Protein AF-A0A935GMA2-F1 (afdb_monomer)

Secondary structure (DSSP, 8-state):
-PPP--------GGGSHHHHTGGGTBTT-EEEE-TTS-EEEE--B-TT-SB-SSSSSS-B-BSS-HHHHH---HHHHHS-TTTGGGSS--GGGS-HHHHHHHHHTTSS--B-TTSSSS---TTS-PPPTT--HHHHHHHH-SBSS--GGGB-TTSSSB-STT-HHHHHHHSTTTB-SS-B--GGGTB-TT-TT--GGGBSS-SSSSS-HHHHTT----HHHHHHHHHSS---SS--HHHHHS---B--SS---EEEE-GGG-EEE--SB--SS-----TTSTTTTTS-TTTSPP-GGGTGGGGTS-TT--

Nearest PDB structures (foldseek):
  8i9v-assembly1_CC  TM=1.853E-01  e=3.165E+00  Thermochaetoides thermophila DSM 1495

Sequence (310 aa):
MTRPRRSSPTRPKTKSFEIQCASCHYNGYTLTPTVEGGFVAGAANDPNGEADIDGDGVPNELNVGCENCHGAGSAHAAAPRRSKASTIVNPGKLASERSMVICNQCHSRPQGTMKTDQPINKDNKMLTPGISRNEYLVNHTSREDAAQSDFWPDGVHSKSHHQQATDLVRSKKYMNGTQIMNCADCHDPHGKTGVKHQMKLAVRDGKDSLCASCHKVDMKEHTTKTVGEAHTKKIACIDCHMPKTMQTGAGMGHGVDGKGGAKYWMNDITAHLFDVPRITNKGVKGVDPGKAMPIPYTNACGTCHEADKM

Mean predicted aligned error: 6.37 Å

Radius of gyration: 22.33 Å; Cα contacts (8 Å, |Δi|>4): 566; chains: 1; bounding box: 46×55×61 Å

pLDDT: mean 88.7, std 11.26, range [31.81, 98.0]

Structure (mmCIF, N/CA/C/O backbone):
data_AF-A0A935GMA2-F1
#
_entry.id   AF-A0A935GMA2-F1
#
loop_
_atom_site.group_PDB
_atom_site.id
_atom_site.type_symbol
_atom_site.label_atom_id
_atom_site.label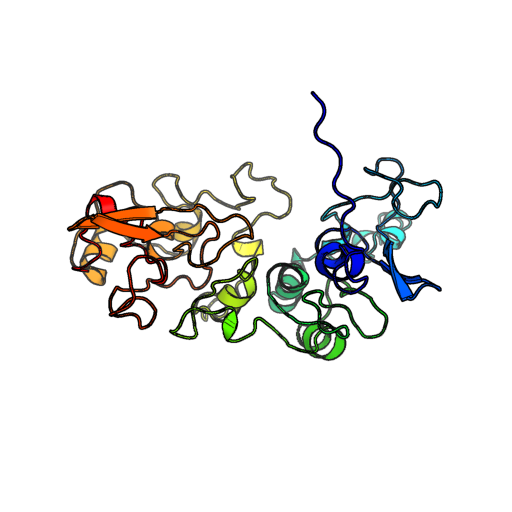_alt_id
_atom_site.label_comp_id
_atom_site.label_asym_id
_atom_site.label_entity_id
_atom_site.label_seq_id
_atom_site.pdbx_PDB_ins_code
_atom_site.Cartn_x
_atom_site.Cartn_y
_atom_site.Cartn_z
_atom_site.occupancy
_atom_site.B_iso_or_equiv
_atom_site.auth_seq_id
_atom_site.auth_comp_id
_atom_site.auth_asym_id
_atom_site.auth_atom_id
_atom_site.pdbx_PDB_model_num
ATOM 1 N N . MET A 1 1 ? -23.887 26.340 -27.911 1.00 35.84 1 MET A N 1
ATOM 2 C CA . MET A 1 1 ? -22.905 27.341 -27.437 1.00 35.84 1 MET A CA 1
ATOM 3 C C . MET A 1 1 ? -21.707 26.614 -26.842 1.00 35.84 1 MET A C 1
ATOM 5 O O . MET A 1 1 ? -21.761 26.153 -25.710 1.00 35.84 1 MET A O 1
ATOM 9 N N . THR A 1 2 ? -20.655 26.426 -27.634 1.00 37.47 2 THR A N 1
ATOM 10 C CA . THR A 1 2 ? -19.380 25.837 -27.206 1.00 37.47 2 THR A CA 1
ATOM 11 C C . THR A 1 2 ? -18.611 26.855 -26.369 1.00 37.47 2 THR A C 1
ATOM 13 O O . THR A 1 2 ? -18.286 27.938 -26.852 1.00 37.47 2 THR A O 1
ATOM 16 N N . ARG A 1 3 ? -18.341 26.535 -25.098 1.00 31.81 3 ARG A N 1
ATOM 17 C CA . ARG A 1 3 ? -17.473 27.360 -24.245 1.00 31.81 3 ARG A CA 1
ATOM 18 C C . ARG A 1 3 ? -16.086 27.486 -24.899 1.00 31.81 3 ARG A C 1
ATOM 20 O O . ARG A 1 3 ? -15.536 26.460 -25.302 1.00 31.81 3 ARG A O 1
ATOM 27 N N . PRO A 1 4 ? -15.493 28.690 -24.975 1.00 38.00 4 PRO A N 1
ATOM 28 C CA . PRO A 1 4 ? -14.143 28.844 -25.494 1.00 38.00 4 PRO A CA 1
ATOM 29 C C . PRO A 1 4 ? -13.159 28.110 -24.578 1.00 38.00 4 PRO A C 1
ATOM 31 O O . PRO A 1 4 ? -13.205 28.269 -23.353 1.00 38.00 4 PRO A O 1
ATOM 34 N N . ARG A 1 5 ? -12.267 27.297 -25.164 1.00 41.81 5 ARG A N 1
ATOM 35 C CA . ARG A 1 5 ? -11.113 26.735 -24.451 1.00 41.81 5 ARG A CA 1
ATOM 36 C C . ARG A 1 5 ? -10.276 27.912 -23.956 1.00 41.81 5 ARG A C 1
ATOM 38 O O . ARG A 1 5 ? -9.649 28.598 -24.756 1.00 41.81 5 ARG A O 1
ATOM 45 N N . ARG A 1 6 ? -10.277 28.167 -22.645 1.00 42.94 6 ARG A N 1
ATOM 46 C CA . ARG A 1 6 ? -9.277 29.050 -22.036 1.00 42.94 6 ARG A CA 1
ATOM 47 C C . ARG A 1 6 ? -7.902 28.465 -22.358 1.00 42.94 6 ARG A C 1
ATOM 49 O O . ARG A 1 6 ? -7.684 27.279 -22.113 1.00 42.94 6 ARG A O 1
ATOM 56 N N . SER A 1 7 ? -7.002 29.281 -22.900 1.00 44.19 7 SER A N 1
ATOM 57 C CA . SER A 1 7 ? -5.583 28.951 -23.009 1.00 44.19 7 SER A CA 1
ATOM 58 C C . SER A 1 7 ? -5.082 28.579 -21.615 1.00 44.19 7 SER A C 1
ATOM 60 O O . SER A 1 7 ? -5.043 29.421 -20.715 1.00 44.19 7 SER A O 1
ATOM 62 N N . SER A 1 8 ? -4.796 27.294 -21.408 1.00 49.09 8 SER A N 1
ATOM 63 C CA . SER A 1 8 ? -4.218 26.818 -20.157 1.00 49.09 8 SER A CA 1
ATOM 64 C C . SER A 1 8 ? -2.838 27.467 -20.015 1.00 49.09 8 SER A C 1
ATOM 66 O O . SER A 1 8 ? -2.077 27.419 -20.984 1.00 49.09 8 SER A O 1
ATOM 68 N N . PRO A 1 9 ? -2.499 28.101 -18.875 1.00 52.88 9 PRO A N 1
ATOM 69 C CA . PRO A 1 9 ? -1.123 28.516 -18.637 1.00 52.88 9 PRO A CA 1
ATOM 70 C C . PRO A 1 9 ? -0.225 27.290 -18.813 1.00 52.88 9 PRO A C 1
ATOM 72 O O . PRO A 1 9 ? -0.584 26.201 -18.357 1.00 52.88 9 PRO A O 1
ATOM 75 N N . THR A 1 10 ? 0.903 27.447 -19.509 1.00 61.78 10 THR A N 1
ATOM 76 C CA . THR A 1 10 ? 1.874 26.367 -19.724 1.00 61.78 10 THR A CA 1
ATOM 77 C C . THR A 1 10 ? 2.201 25.738 -18.374 1.00 61.78 10 THR A C 1
ATOM 79 O O . THR A 1 10 ? 2.820 26.379 -17.521 1.00 61.78 10 THR A O 1
ATOM 82 N N . ARG A 1 11 ? 1.710 24.515 -18.138 1.00 65.69 11 ARG A N 1
ATOM 83 C CA . ARG A 1 11 ? 1.938 23.814 -16.873 1.00 65.69 11 ARG A CA 1
ATOM 84 C C . ARG A 1 11 ? 3.447 23.644 -16.687 1.00 65.69 11 ARG A C 1
ATOM 86 O O . ARG A 1 11 ? 4.123 23.324 -17.666 1.00 65.69 11 ARG A O 1
ATOM 93 N N . PRO A 1 12 ? 3.988 23.850 -15.471 1.00 77.62 12 PRO A N 1
ATOM 94 C CA . PRO A 1 12 ? 5.403 23.613 -15.229 1.00 77.62 12 PRO A CA 1
ATOM 95 C C . PRO A 1 12 ? 5.770 22.204 -15.694 1.00 77.62 12 PRO A C 1
ATOM 97 O O . PRO A 1 12 ? 5.101 21.246 -15.304 1.00 77.62 12 PRO A O 1
ATOM 100 N N . LYS A 1 13 ? 6.836 22.064 -16.494 1.00 79.69 13 LYS A N 1
ATOM 101 C CA . LYS A 1 13 ? 7.330 20.747 -16.942 1.00 79.69 13 LYS A CA 1
ATOM 102 C C . LYS A 1 13 ? 7.668 19.836 -15.752 1.00 79.69 13 LYS A C 1
ATOM 104 O O . LYS A 1 13 ? 7.570 18.624 -15.845 1.00 79.69 13 LYS A O 1
ATOM 109 N N . THR A 1 14 ? 7.944 20.429 -14.589 1.00 79.38 14 THR A N 1
ATOM 110 C CA . THR A 1 14 ? 8.160 19.737 -13.311 1.00 79.38 14 THR A CA 1
ATOM 111 C C . THR A 1 14 ? 6.887 19.190 -12.646 1.00 79.38 14 THR A C 1
ATOM 113 O O . THR A 1 14 ? 6.964 18.543 -11.605 1.00 79.38 14 THR A O 1
ATOM 116 N N . LYS A 1 15 ? 5.701 19.455 -13.199 1.00 85.88 15 LYS A N 1
ATOM 117 C CA . LYS A 1 15 ? 4.396 18.978 -12.706 1.00 85.88 15 LYS A CA 1
ATOM 118 C C . LYS A 1 15 ? 3.675 18.117 -13.746 1.00 85.88 15 LYS A C 1
ATOM 120 O O . LYS A 1 15 ? 2.450 18.019 -13.724 1.00 85.88 15 LYS A O 1
ATOM 125 N N . SER A 1 16 ? 4.433 17.547 -14.675 1.00 90.44 16 SER A N 1
ATOM 126 C CA . SER A 1 16 ? 3.909 16.711 -15.743 1.00 90.44 16 SER A CA 1
ATOM 127 C C . SER A 1 16 ? 3.556 15.305 -15.232 1.00 90.44 16 SER A C 1
ATOM 129 O O . SER A 1 16 ? 4.008 14.890 -14.161 1.00 90.44 16 SER A O 1
ATOM 131 N N . PHE A 1 17 ? 2.711 14.584 -15.971 1.00 90.81 17 PHE A N 1
ATOM 132 C CA . PHE A 1 17 ? 2.270 13.239 -15.585 1.00 90.81 17 PHE A CA 1
ATOM 133 C C . PHE A 1 17 ? 3.451 12.259 -15.537 1.00 90.81 17 PHE A C 1
ATOM 135 O O . PHE A 1 17 ? 3.545 11.428 -14.636 1.00 90.81 17 PHE A O 1
ATOM 142 N N . GLU A 1 18 ? 4.391 12.431 -16.458 1.00 91.06 18 GLU A N 1
ATOM 143 C CA . GLU A 1 18 ? 5.585 11.620 -16.666 1.00 91.06 18 GLU A CA 1
ATOM 144 C C . GLU A 1 18 ? 6.419 11.528 -15.384 1.00 91.06 18 GLU A C 1
ATOM 146 O O . GLU A 1 18 ? 6.758 10.430 -14.958 1.00 91.06 18 GLU A O 1
ATOM 151 N N . ILE A 1 19 ? 6.657 12.651 -14.695 1.00 89.75 19 ILE A N 1
ATOM 152 C CA . ILE A 1 19 ? 7.523 12.682 -13.500 1.00 89.75 19 ILE A CA 1
ATOM 153 C C . ILE A 1 19 ? 6.789 12.721 -12.155 1.00 89.75 19 ILE A C 1
ATOM 155 O O . ILE A 1 19 ? 7.427 12.702 -11.099 1.00 89.75 19 ILE A O 1
ATOM 159 N N . GLN A 1 20 ? 5.458 12.833 -12.171 1.00 90.50 20 GLN A N 1
ATOM 160 C CA . GLN A 1 20 ? 4.640 12.856 -10.952 1.00 90.50 20 GLN A CA 1
ATOM 161 C C . GLN A 1 20 ? 3.803 11.589 -10.764 1.00 90.50 20 GLN A C 1
ATOM 163 O O . GLN A 1 20 ? 3.434 11.276 -9.636 1.00 90.50 20 GLN A O 1
ATOM 168 N N . CYS A 1 21 ? 3.477 10.869 -11.842 1.00 91.69 21 CYS A N 1
ATOM 169 C CA . CYS A 1 21 ? 2.460 9.817 -11.809 1.00 91.69 21 CYS A CA 1
ATOM 170 C C . CYS A 1 21 ? 2.878 8.547 -12.558 1.00 91.69 21 CYS A C 1
ATOM 172 O O . CYS A 1 21 ? 2.691 7.456 -12.030 1.00 91.69 21 CYS A O 1
ATOM 174 N N . ALA A 1 22 ? 3.464 8.671 -13.752 1.00 93.12 22 ALA A N 1
ATOM 175 C CA . ALA A 1 22 ? 3.658 7.543 -14.665 1.00 93.12 22 ALA A CA 1
ATOM 176 C C . ALA A 1 22 ? 4.425 6.358 -14.052 1.00 93.12 22 ALA A C 1
ATOM 178 O O . ALA A 1 22 ? 4.074 5.217 -14.325 1.00 93.12 22 ALA A O 1
ATOM 179 N N . SER A 1 23 ? 5.384 6.589 -13.149 1.00 93.19 23 SER A N 1
ATOM 180 C CA . SER A 1 23 ? 6.156 5.507 -12.518 1.00 93.19 23 SER A CA 1
ATOM 181 C C . SER A 1 23 ? 5.311 4.471 -11.768 1.00 93.19 23 SER A C 1
ATOM 183 O O . SER A 1 23 ? 5.689 3.307 -11.694 1.00 93.19 23 SER A O 1
ATOM 185 N N . CYS A 1 24 ? 4.171 4.887 -11.214 1.00 93.50 24 CYS A N 1
ATOM 186 C CA . CYS A 1 24 ? 3.245 4.006 -10.499 1.00 93.50 24 CYS A CA 1
ATOM 187 C C . CYS A 1 24 ? 2.079 3.538 -11.381 1.00 93.50 24 CYS A C 1
ATOM 189 O O . CYS A 1 24 ? 1.233 2.773 -10.921 1.00 93.50 24 CYS A O 1
ATOM 191 N N . HIS A 1 25 ? 2.007 4.036 -12.617 1.00 93.44 25 HIS A N 1
ATOM 192 C CA . HIS A 1 25 ? 0.862 3.899 -13.509 1.00 93.44 25 HIS A CA 1
ATOM 193 C C . HIS A 1 25 ? 1.207 3.307 -14.878 1.00 93.44 25 HIS A C 1
ATOM 195 O O . HIS A 1 25 ? 0.276 3.054 -15.625 1.00 93.44 25 HIS A O 1
ATOM 201 N N . TYR A 1 26 ? 2.476 3.083 -15.224 1.00 93.12 26 TYR A N 1
ATOM 202 C CA . TYR A 1 26 ? 2.902 2.445 -16.474 1.00 93.12 26 TYR A CA 1
ATOM 203 C C . TYR A 1 26 ? 3.635 1.131 -16.194 1.00 93.12 26 TYR A C 1
ATOM 205 O O . TYR A 1 26 ? 4.466 1.050 -15.278 1.00 93.12 26 TYR A O 1
ATOM 213 N N . ASN A 1 27 ? 3.352 0.105 -16.999 1.00 92.44 27 ASN A N 1
ATOM 214 C CA . ASN A 1 27 ? 4.112 -1.134 -16.972 1.00 92.44 27 ASN A CA 1
ATOM 215 C C . ASN A 1 27 ? 5.491 -0.900 -17.597 1.00 92.44 27 ASN A C 1
ATOM 217 O O . ASN A 1 27 ? 5.618 -0.157 -18.564 1.00 92.44 27 ASN A O 1
ATOM 221 N N . GLY A 1 28 ? 6.542 -1.487 -17.021 1.00 88.25 28 GLY A N 1
ATOM 222 C CA . GLY A 1 28 ? 7.905 -1.344 -17.552 1.00 88.25 28 GLY A CA 1
ATOM 223 C C . GLY A 1 28 ? 8.427 0.100 -17.621 1.00 88.25 28 GLY A C 1
ATOM 224 O O . GLY A 1 28 ? 9.248 0.397 -18.484 1.00 88.25 28 GLY A O 1
ATOM 225 N N . TYR A 1 29 ? 7.951 0.985 -16.735 1.00 92.69 29 TYR A N 1
ATOM 226 C CA . TYR A 1 29 ? 8.233 2.423 -16.754 1.00 92.69 29 TYR A CA 1
ATOM 227 C C . TYR A 1 29 ? 9.692 2.784 -17.078 1.00 92.69 29 TYR A C 1
ATOM 229 O O . TYR A 1 29 ? 10.635 2.345 -16.407 1.00 92.69 29 TYR A O 1
ATOM 237 N N . THR A 1 30 ? 9.852 3.682 -18.047 1.00 91.25 30 THR A N 1
ATOM 238 C CA . THR A 1 30 ? 11.107 4.379 -18.345 1.00 91.25 30 THR A CA 1
ATOM 239 C C . THR A 1 30 ? 10.877 5.885 -18.367 1.00 91.25 30 THR A C 1
ATOM 241 O O . THR A 1 30 ? 9.748 6.347 -18.519 1.00 91.25 30 THR A O 1
ATOM 244 N N . LEU A 1 31 ? 11.944 6.666 -18.205 1.00 92.06 31 LEU A N 1
ATOM 245 C CA . LEU A 1 31 ? 11.867 8.121 -18.239 1.00 92.06 31 LEU A CA 1
ATOM 246 C C . LEU A 1 31 ? 13.071 8.708 -18.974 1.00 92.06 31 LEU A C 1
ATOM 248 O O . LEU A 1 31 ? 14.209 8.602 -18.505 1.00 92.06 31 LEU A O 1
ATOM 252 N N . THR A 1 32 ? 12.803 9.384 -20.088 1.00 90.50 32 THR A N 1
ATOM 253 C CA . THR A 1 32 ? 13.823 9.994 -20.947 1.00 90.50 32 THR A CA 1
ATOM 254 C C . THR A 1 32 ? 13.701 11.522 -20.896 1.00 90.50 32 THR A C 1
ATOM 256 O O . THR A 1 32 ? 12.638 12.056 -21.224 1.00 90.50 32 THR A O 1
ATOM 259 N N . PRO A 1 33 ? 14.755 12.262 -20.493 1.00 89.69 33 PRO A N 1
ATOM 260 C CA . PRO A 1 33 ? 14.781 13.723 -20.570 1.00 89.69 33 PRO A CA 1
ATOM 261 C C . PRO A 1 33 ? 14.711 14.223 -22.018 1.00 89.69 33 PRO A C 1
ATOM 263 O O . PRO A 1 33 ? 15.325 13.641 -22.910 1.00 89.69 33 PRO A O 1
ATOM 266 N N . THR A 1 34 ? 14.024 15.340 -22.252 1.00 86.75 34 THR A N 1
ATOM 267 C CA . THR A 1 34 ? 13.948 15.975 -23.576 1.00 86.75 34 THR A CA 1
ATOM 268 C C . THR A 1 34 ? 14.890 17.169 -23.689 1.00 86.75 34 THR A C 1
ATOM 270 O O . THR A 1 34 ? 15.202 17.832 -22.696 1.00 86.75 34 THR A O 1
ATOM 273 N N . VAL A 1 35 ? 15.295 17.506 -24.920 1.00 87.81 35 VAL A N 1
ATOM 274 C CA . VAL A 1 35 ? 16.137 18.686 -25.212 1.00 87.81 35 VAL A CA 1
ATOM 275 C C . VAL A 1 35 ? 15.502 20.005 -24.761 1.00 87.81 35 VAL A C 1
ATOM 277 O O . VAL A 1 35 ? 16.197 20.976 -24.488 1.00 87.81 35 VAL A O 1
ATOM 280 N N . GLU A 1 36 ? 14.177 20.035 -24.627 1.00 84.50 36 GLU A N 1
ATOM 281 C CA . GLU A 1 36 ? 13.426 21.203 -24.174 1.00 84.50 36 GLU A CA 1
ATOM 282 C C . GLU A 1 36 ? 13.282 21.278 -22.640 1.00 84.50 36 GLU A C 1
ATOM 284 O O . GLU A 1 36 ? 12.502 22.092 -22.133 1.00 84.50 36 GLU A O 1
ATOM 289 N N . GLY A 1 37 ? 13.951 20.398 -21.887 1.00 83.62 37 GLY A N 1
ATOM 290 C CA . GLY A 1 37 ? 13.896 20.360 -20.422 1.00 83.62 37 GLY A CA 1
ATOM 291 C C . GLY A 1 37 ? 12.615 19.740 -19.847 1.00 83.62 37 GLY A C 1
ATOM 292 O O . GLY A 1 37 ? 12.196 20.105 -18.749 1.00 83.62 37 GLY A O 1
ATOM 293 N N . GLY A 1 38 ? 11.952 18.861 -20.604 1.00 87.00 38 GLY A N 1
ATOM 294 C CA . GLY A 1 38 ? 10.843 18.023 -20.136 1.00 87.00 38 GLY A CA 1
ATOM 295 C C . GLY A 1 38 ? 11.250 16.555 -20.022 1.00 87.00 38 GLY A C 1
ATOM 296 O O . GLY A 1 38 ? 12.434 16.228 -20.067 1.00 87.00 38 GLY A O 1
ATOM 297 N N . PHE A 1 39 ? 10.259 15.676 -19.906 1.00 89.12 39 PHE A N 1
ATOM 298 C CA . PHE A 1 39 ? 10.467 14.233 -19.889 1.00 89.12 39 PHE A CA 1
ATOM 299 C C . PHE A 1 39 ? 9.395 13.530 -20.714 1.00 89.12 39 PHE A C 1
ATOM 301 O O . PHE A 1 39 ? 8.266 14.012 -20.784 1.00 89.12 39 PHE A O 1
ATOM 308 N N . VAL A 1 40 ? 9.759 12.390 -21.290 1.00 89.62 40 VAL A N 1
ATOM 309 C CA . VAL A 1 40 ? 8.834 11.418 -21.876 1.00 89.62 40 VAL A CA 1
ATOM 310 C C . VAL A 1 40 ? 8.900 10.165 -21.014 1.00 89.62 40 VAL A C 1
ATOM 312 O O . VAL A 1 40 ? 9.992 9.642 -20.776 1.00 89.62 40 VAL A O 1
ATOM 315 N N . ALA A 1 41 ? 7.751 9.728 -20.504 1.00 91.50 41 ALA A N 1
ATOM 316 C CA . ALA A 1 41 ? 7.636 8.440 -19.837 1.00 91.50 41 ALA A CA 1
ATOM 317 C C . ALA A 1 41 ? 7.300 7.370 -20.876 1.00 91.50 41 ALA A C 1
ATOM 319 O O . ALA A 1 41 ? 6.374 7.569 -21.657 1.00 91.50 41 ALA A O 1
ATOM 320 N N . GLY A 1 42 ? 8.031 6.260 -20.862 1.00 90.75 42 GLY A N 1
ATOM 321 C CA . GLY A 1 42 ? 7.740 5.084 -21.678 1.00 90.75 42 GLY A CA 1
ATOM 322 C C . GLY A 1 42 ? 7.085 3.978 -20.857 1.00 90.75 42 GLY A C 1
ATOM 323 O O . GLY A 1 42 ? 7.164 3.972 -19.622 1.00 90.75 42 GLY A O 1
ATOM 324 N N . ALA A 1 43 ? 6.467 3.036 -21.557 1.00 93.44 43 ALA A N 1
ATOM 325 C CA . ALA A 1 43 ? 5.875 1.826 -21.003 1.00 93.44 43 ALA A CA 1
ATOM 326 C C . ALA A 1 43 ? 6.287 0.612 -21.853 1.00 93.44 43 ALA A C 1
ATOM 328 O O . ALA A 1 43 ? 6.797 0.770 -22.959 1.00 93.44 43 ALA A O 1
ATOM 329 N N . ALA A 1 44 ? 6.113 -0.600 -21.333 1.00 92.38 44 ALA A N 1
ATOM 330 C CA . ALA A 1 44 ? 6.465 -1.818 -22.055 1.00 92.38 44 ALA A CA 1
ATOM 331 C C . ALA A 1 44 ? 5.658 -1.947 -23.358 1.00 92.38 44 ALA A C 1
ATOM 333 O O . ALA A 1 44 ? 4.441 -1.774 -23.352 1.00 92.38 44 ALA A O 1
ATOM 334 N N . ASN A 1 45 ? 6.327 -2.275 -24.465 1.00 91.81 45 ASN A N 1
ATOM 335 C CA . ASN A 1 45 ? 5.669 -2.474 -25.758 1.00 91.81 45 ASN A CA 1
ATOM 336 C C . ASN A 1 45 ? 4.799 -3.740 -25.730 1.00 91.81 45 ASN A C 1
ATOM 338 O O . ASN A 1 45 ? 5.279 -4.826 -25.397 1.00 91.81 45 ASN A O 1
ATOM 342 N N . ASP A 1 46 ? 3.547 -3.605 -26.158 1.00 90.19 46 ASP A N 1
ATOM 343 C CA . ASP A 1 46 ? 2.589 -4.690 -26.349 1.00 90.19 46 ASP A CA 1
ATOM 344 C C . ASP A 1 46 ? 1.795 -4.430 -27.641 1.00 90.19 46 ASP A C 1
ATOM 346 O O . ASP A 1 46 ? 1.085 -3.431 -27.733 1.00 90.19 46 ASP A O 1
ATOM 350 N N . PRO A 1 47 ? 1.835 -5.328 -28.643 1.00 89.94 47 PRO A N 1
ATOM 351 C CA . PRO A 1 47 ? 1.003 -5.210 -29.842 1.00 89.94 47 PRO A CA 1
ATOM 352 C C . PRO A 1 47 ? -0.506 -5.069 -29.574 1.00 89.94 47 PRO A C 1
ATOM 354 O O . PRO A 1 47 ? -1.233 -4.620 -30.458 1.00 89.94 47 PRO A O 1
ATOM 357 N N . ASN A 1 48 ? -0.981 -5.470 -28.390 1.00 90.38 48 ASN A N 1
ATOM 358 C CA . ASN A 1 48 ? -2.366 -5.317 -27.940 1.00 90.38 48 ASN A CA 1
ATOM 359 C C . ASN A 1 48 ? -2.541 -4.203 -26.888 1.00 90.38 48 ASN A C 1
ATOM 361 O O . ASN A 1 48 ? -3.602 -4.126 -26.268 1.00 90.38 48 ASN A O 1
ATOM 365 N N . GLY A 1 49 ? -1.512 -3.379 -26.678 1.00 89.94 49 GLY A N 1
ATOM 366 C CA . GLY A 1 49 ? -1.491 -2.288 -25.710 1.00 89.94 49 GLY A CA 1
ATOM 367 C C . GLY A 1 49 ? -2.471 -1.161 -26.038 1.00 89.94 49 GLY A C 1
ATOM 368 O O . GLY A 1 49 ? -3.005 -1.056 -27.145 1.00 89.94 49 GLY A O 1
ATOM 369 N N . GLU A 1 50 ? -2.726 -0.299 -25.056 1.00 92.62 50 GLU A N 1
ATOM 370 C CA . GLU A 1 50 ? -3.780 0.714 -25.128 1.00 92.62 50 GLU A CA 1
ATOM 371 C C . GLU A 1 50 ? -3.438 1.898 -26.038 1.00 92.62 50 GLU A C 1
ATOM 373 O O . GLU A 1 50 ? -4.338 2.474 -26.656 1.00 92.62 50 GLU A O 1
ATOM 378 N N . ALA A 1 51 ? -2.167 2.305 -26.086 1.00 91.56 51 ALA A N 1
ATOM 379 C CA . ALA A 1 51 ? -1.718 3.436 -26.894 1.00 91.56 51 ALA A CA 1
ATOM 380 C C . ALA A 1 51 ? -0.211 3.386 -27.159 1.00 91.56 51 ALA A C 1
ATOM 382 O O . ALA A 1 51 ? 0.543 2.953 -26.298 1.00 91.56 51 ALA A O 1
ATOM 383 N N . ASP A 1 52 ? 0.206 3.892 -28.319 1.00 88.88 52 ASP A N 1
ATOM 384 C CA . ASP A 1 52 ? 1.603 4.221 -28.636 1.00 88.88 52 ASP A CA 1
ATOM 385 C C . ASP A 1 52 ? 1.919 5.603 -28.035 1.00 88.88 52 ASP A C 1
ATOM 387 O O . ASP A 1 52 ? 1.520 6.641 -28.578 1.00 88.88 52 ASP A O 1
ATOM 391 N N . ILE A 1 53 ? 2.508 5.612 -26.836 1.00 87.12 53 ILE A N 1
ATOM 392 C CA . ILE A 1 53 ? 2.738 6.837 -26.051 1.00 87.12 53 ILE A CA 1
ATOM 393 C C . ILE A 1 53 ? 4.103 7.482 -26.309 1.00 87.12 53 ILE A C 1
ATOM 395 O O . ILE A 1 53 ? 4.290 8.647 -25.946 1.00 87.12 53 ILE A O 1
ATOM 399 N N . ASP A 1 54 ? 5.042 6.759 -26.918 1.00 81.38 54 ASP A N 1
ATOM 400 C CA . ASP A 1 54 ? 6.392 7.240 -27.230 1.00 81.38 54 ASP A CA 1
ATOM 401 C C . ASP A 1 54 ? 6.648 7.435 -28.736 1.00 81.38 54 ASP A C 1
ATOM 403 O O . ASP A 1 54 ? 7.633 8.080 -29.107 1.00 81.38 54 ASP A O 1
ATOM 407 N N . GLY A 1 55 ? 5.713 7.015 -29.590 1.00 83.44 55 GLY A N 1
ATOM 408 C CA . GLY A 1 55 ? 5.701 7.265 -31.027 1.00 83.44 55 GLY A CA 1
ATOM 409 C C . GLY A 1 55 ? 6.601 6.324 -31.823 1.00 83.44 55 GLY A C 1
ATOM 410 O O . GLY A 1 55 ? 7.008 6.685 -32.932 1.00 83.44 55 GLY A O 1
ATOM 411 N N . ASP A 1 56 ? 6.955 5.161 -31.269 1.00 84.56 56 ASP A N 1
ATOM 412 C CA . ASP A 1 56 ? 7.824 4.180 -31.927 1.00 84.56 56 ASP A CA 1
ATOM 413 C C . ASP A 1 56 ? 7.080 3.273 -32.932 1.00 84.56 56 ASP A C 1
ATOM 415 O O . ASP A 1 56 ? 7.710 2.527 -33.691 1.00 84.56 56 ASP A O 1
ATOM 419 N N . GLY A 1 57 ? 5.748 3.389 -33.001 1.00 90.75 57 GLY A N 1
ATOM 420 C CA . GLY A 1 57 ? 4.878 2.612 -33.878 1.00 90.75 57 GLY A CA 1
ATOM 421 C C . GLY A 1 57 ? 4.366 1.306 -33.265 1.00 90.75 57 GLY A C 1
ATOM 422 O O . GLY A 1 57 ? 3.660 0.561 -33.952 1.00 90.75 57 GLY A O 1
ATOM 423 N N . VAL A 1 58 ? 4.690 1.013 -32.003 1.00 91.69 58 VAL A N 1
ATOM 424 C CA . VAL A 1 58 ? 4.200 -0.141 -31.249 1.00 91.69 58 VAL A CA 1
ATOM 425 C C . VAL A 1 58 ? 3.394 0.355 -30.044 1.00 91.69 58 VAL A C 1
ATOM 427 O O . VAL A 1 58 ? 3.916 1.099 -29.223 1.00 91.69 58 VAL A O 1
ATOM 430 N N . PRO A 1 59 ? 2.123 -0.056 -29.884 1.00 94.0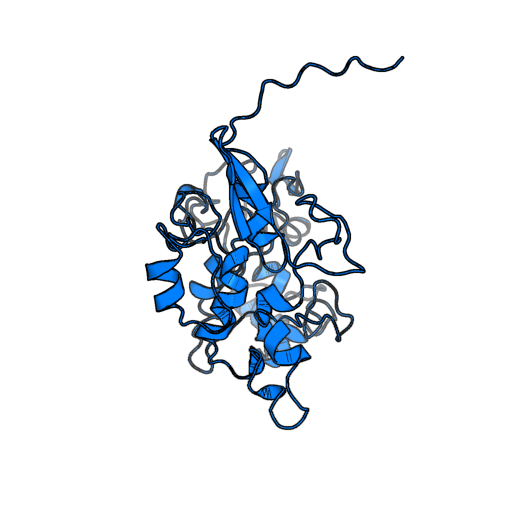0 59 PRO A N 1
ATOM 431 C CA . PRO A 1 59 ? 1.373 0.285 -28.681 1.00 94.00 59 PRO A CA 1
ATOM 432 C C . PRO A 1 59 ? 2.070 -0.217 -27.408 1.00 94.00 59 PRO A C 1
ATOM 434 O O . PRO A 1 59 ? 2.811 -1.202 -27.429 1.00 94.00 59 PRO A O 1
ATOM 437 N N . ASN A 1 60 ? 1.817 0.444 -26.284 1.00 92.81 60 ASN A N 1
ATOM 438 C CA . ASN A 1 60 ? 2.378 0.088 -24.988 1.00 92.81 60 ASN A CA 1
ATOM 439 C C . ASN A 1 60 ? 1.281 -0.416 -24.034 1.00 92.81 60 ASN A C 1
ATOM 441 O O . ASN A 1 60 ? 0.146 0.066 -24.073 1.00 92.81 60 ASN A O 1
ATOM 445 N N . GLU A 1 61 ? 1.631 -1.358 -23.153 1.00 91.56 61 GLU A N 1
ATOM 446 C CA . GLU A 1 61 ? 0.793 -1.791 -22.028 1.00 91.56 61 GLU A CA 1
ATOM 447 C C . GLU A 1 61 ? 0.820 -0.702 -20.945 1.00 91.56 61 GLU A C 1
ATOM 449 O O . GLU A 1 61 ? 1.793 -0.529 -20.199 1.00 91.56 61 GLU A O 1
ATOM 454 N N . LEU A 1 62 ? -0.258 0.071 -20.873 1.00 89.31 62 LEU A N 1
ATOM 455 C CA . LEU A 1 62 ? -0.448 1.100 -19.861 1.00 89.31 62 LEU A CA 1
ATOM 456 C C . LEU A 1 62 ? -1.076 0.483 -18.604 1.00 89.31 62 LEU A C 1
ATOM 458 O O . LEU A 1 62 ? -1.725 -0.556 -18.649 1.00 89.31 62 LEU A O 1
ATOM 462 N N . ASN A 1 63 ? -0.979 1.177 -17.468 1.00 91.00 63 ASN A N 1
ATOM 463 C CA . ASN A 1 63 ? -1.401 0.690 -16.146 1.00 91.00 63 ASN A CA 1
ATOM 464 C C . ASN A 1 63 ? -0.438 -0.333 -15.532 1.00 91.00 63 ASN A C 1
ATOM 466 O O . ASN A 1 63 ? 0.683 -0.536 -15.990 1.00 91.00 63 ASN A O 1
ATOM 470 N N . VAL A 1 64 ? -0.848 -0.889 -14.393 1.00 92.75 64 VAL A N 1
ATOM 471 C CA . VAL A 1 64 ? -0.069 -1.877 -13.650 1.00 92.75 64 VAL A CA 1
ATOM 472 C C . VAL A 1 64 ? -0.262 -3.239 -14.313 1.00 92.75 64 VAL A C 1
ATOM 474 O O . VAL A 1 64 ? -1.315 -3.858 -14.156 1.00 92.75 64 VAL A O 1
ATOM 477 N N . GLY A 1 65 ? 0.757 -3.676 -15.045 1.00 92.56 65 GLY A N 1
ATOM 478 C CA . GLY A 1 65 ? 0.820 -4.950 -15.749 1.00 92.56 65 GLY A CA 1
ATOM 479 C C . GLY A 1 65 ? 1.614 -6.015 -14.994 1.00 92.56 65 GLY A C 1
ATOM 480 O O . GLY A 1 65 ? 1.983 -5.875 -13.820 1.00 92.56 65 GLY A O 1
ATOM 481 N N . CYS A 1 66 ? 1.897 -7.117 -15.689 1.00 93.88 66 CYS A N 1
ATOM 482 C CA . CYS A 1 66 ? 2.603 -8.264 -15.114 1.00 93.88 66 CYS A CA 1
ATOM 483 C C . CYS A 1 66 ? 4.001 -7.876 -14.603 1.00 93.88 66 CYS A C 1
ATOM 485 O O . CYS A 1 66 ? 4.428 -8.300 -13.523 1.00 93.88 66 CYS A O 1
ATOM 487 N N . GLU A 1 67 ? 4.725 -7.065 -15.373 1.00 94.88 67 GLU A N 1
ATOM 488 C CA . GLU A 1 67 ? 6.147 -6.807 -15.147 1.00 94.88 67 GLU A CA 1
ATOM 489 C C . GLU A 1 67 ? 6.399 -5.822 -13.997 1.00 94.88 67 GLU A C 1
ATOM 491 O O . GLU A 1 67 ? 7.466 -5.878 -13.384 1.00 94.88 67 GLU A O 1
ATOM 496 N N . ASN A 1 68 ? 5.406 -5.019 -13.591 1.00 94.81 68 ASN A N 1
ATOM 497 C CA . ASN A 1 68 ? 5.496 -4.197 -12.376 1.00 94.81 68 ASN A CA 1
ATOM 498 C C . ASN A 1 68 ? 5.743 -5.038 -11.111 1.00 94.81 68 ASN A C 1
ATOM 500 O O . ASN A 1 68 ? 6.385 -4.568 -10.170 1.00 94.81 68 ASN A O 1
ATOM 504 N N . CYS A 1 69 ? 5.238 -6.277 -11.090 1.00 95.56 69 CYS A N 1
ATOM 505 C CA . CYS A 1 69 ? 5.346 -7.196 -9.953 1.00 95.56 69 CYS A CA 1
ATOM 506 C C . CYS A 1 69 ? 6.316 -8.356 -10.202 1.00 95.56 69 CYS A C 1
ATOM 508 O O . CYS A 1 69 ? 6.911 -8.883 -9.261 1.00 95.56 69 CYS A O 1
ATOM 510 N N . HIS A 1 70 ? 6.470 -8.768 -11.460 1.00 96.50 70 HIS A N 1
ATOM 511 C CA . HIS A 1 70 ? 7.259 -9.938 -11.847 1.00 96.50 70 HIS A CA 1
ATOM 512 C C . HIS A 1 70 ? 8.609 -9.593 -12.497 1.00 96.50 70 HIS A C 1
ATOM 514 O O . HIS A 1 70 ? 9.457 -10.478 -12.644 1.00 96.50 70 HIS A O 1
ATOM 520 N N . GLY A 1 71 ? 8.842 -8.319 -12.818 1.00 94.50 71 GLY A N 1
ATOM 521 C CA . GLY A 1 71 ? 9.992 -7.850 -13.586 1.00 94.50 71 GLY A CA 1
ATOM 522 C C . GLY A 1 71 ? 9.827 -8.101 -15.085 1.00 94.50 71 GLY A C 1
ATOM 523 O O . GLY A 1 71 ? 8.866 -8.740 -15.510 1.00 94.50 71 GLY A O 1
ATOM 524 N N . ALA A 1 72 ? 10.776 -7.598 -15.878 1.00 94.00 72 ALA A N 1
ATOM 525 C CA . ALA A 1 72 ? 10.750 -7.725 -17.334 1.00 94.00 72 ALA A CA 1
ATOM 526 C C . ALA A 1 72 ? 10.655 -9.198 -17.784 1.00 94.00 72 ALA A C 1
ATOM 528 O O . ALA A 1 72 ? 11.457 -10.049 -17.389 1.00 94.00 72 ALA A O 1
ATOM 529 N N . GLY A 1 73 ? 9.681 -9.489 -18.639 1.00 93.38 73 GLY A N 1
ATOM 530 C CA . GLY A 1 73 ? 9.292 -10.820 -19.082 1.00 93.38 73 GLY A CA 1
ATOM 531 C C . GLY A 1 73 ? 10.047 -11.334 -20.303 1.00 93.38 73 GLY A C 1
ATOM 532 O O . GLY A 1 73 ? 9.902 -12.505 -20.646 1.00 93.38 73 GLY A O 1
ATOM 533 N N . SER A 1 74 ? 10.882 -10.520 -20.954 1.00 93.25 74 SER A N 1
ATOM 534 C CA . SER A 1 74 ? 11.559 -10.880 -22.212 1.00 93.25 74 SER A CA 1
ATOM 535 C C . SER A 1 74 ? 12.401 -12.162 -22.105 1.00 93.25 74 SER A C 1
ATOM 537 O O . SER A 1 74 ? 12.265 -13.074 -22.925 1.00 93.25 74 SER A O 1
ATOM 539 N N . ALA A 1 75 ? 13.199 -12.301 -21.040 1.00 95.19 75 ALA A N 1
ATOM 540 C CA . ALA A 1 75 ? 13.971 -13.517 -20.776 1.00 95.19 75 ALA A CA 1
ATOM 541 C C . ALA A 1 75 ? 13.065 -14.732 -20.507 1.00 95.19 75 ALA A C 1
ATOM 543 O O . ALA A 1 75 ? 13.359 -15.846 -20.938 1.00 95.19 75 ALA A O 1
ATOM 544 N N . HIS A 1 76 ? 11.937 -14.524 -19.825 1.00 96.50 76 HIS A N 1
ATOM 545 C CA . HIS A 1 76 ? 10.944 -15.561 -19.556 1.00 96.50 76 HIS A CA 1
ATOM 546 C C . HIS A 1 76 ? 10.194 -16.019 -20.805 1.00 96.50 76 HIS A C 1
ATOM 548 O O . HIS A 1 76 ? 9.960 -17.218 -20.973 1.00 96.50 76 HIS A O 1
ATOM 554 N N . ALA A 1 77 ? 9.844 -15.098 -21.698 1.00 93.88 77 ALA A N 1
ATOM 555 C CA . ALA A 1 77 ? 9.200 -15.414 -22.962 1.00 93.88 77 ALA A CA 1
ATOM 556 C C . ALA A 1 77 ? 10.106 -16.304 -23.827 1.00 93.88 77 ALA A C 1
ATOM 558 O O . ALA A 1 77 ? 9.657 -17.359 -24.285 1.00 93.88 77 ALA A O 1
ATOM 559 N N . ALA A 1 78 ? 11.388 -15.933 -23.949 1.00 96.31 78 ALA A N 1
ATOM 560 C CA . ALA A 1 78 ? 12.385 -16.629 -24.763 1.00 96.31 78 ALA A CA 1
ATOM 561 C C . ALA A 1 78 ? 12.905 -17.947 -24.153 1.00 96.31 78 ALA A C 1
ATOM 563 O O . ALA A 1 78 ? 13.415 -18.809 -24.871 1.00 96.31 78 ALA A O 1
ATOM 564 N N . ALA A 1 79 ? 12.804 -18.127 -22.833 1.00 96.88 79 ALA A N 1
ATOM 565 C CA . ALA A 1 79 ? 13.363 -19.294 -22.160 1.00 96.88 79 ALA A CA 1
ATOM 566 C C . ALA A 1 79 ? 12.624 -20.607 -22.505 1.00 96.88 79 ALA A C 1
ATOM 568 O O . ALA A 1 79 ? 11.386 -20.650 -22.523 1.00 96.88 79 ALA A O 1
ATOM 569 N N . PRO A 1 80 ? 13.349 -21.734 -22.670 1.00 96.75 80 PRO A N 1
ATOM 570 C CA . PRO A 1 80 ? 12.724 -23.044 -22.801 1.00 96.75 80 PRO A CA 1
ATOM 571 C C . PRO A 1 80 ? 11.989 -23.423 -21.509 1.00 96.75 80 PRO A C 1
ATOM 573 O O . PRO A 1 80 ? 12.380 -23.036 -20.406 1.00 96.75 80 PRO A O 1
ATOM 576 N N . ARG A 1 81 ? 10.945 -24.257 -21.625 1.00 95.00 81 ARG A N 1
ATOM 577 C CA . ARG A 1 81 ? 10.054 -24.629 -20.505 1.00 95.00 81 ARG A CA 1
ATOM 578 C C . ARG A 1 81 ? 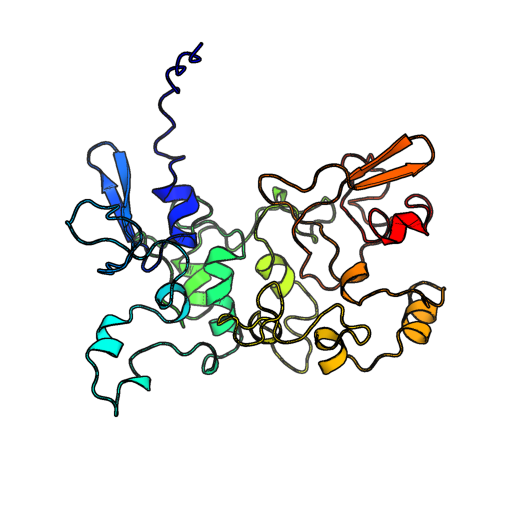10.801 -25.055 -19.233 1.00 95.00 81 ARG A C 1
ATOM 580 O O . ARG A 1 81 ? 10.375 -24.694 -18.142 1.00 95.00 81 ARG A O 1
ATOM 587 N N . ARG A 1 82 ? 11.921 -25.778 -19.368 1.00 95.31 82 ARG A N 1
ATOM 588 C CA . ARG A 1 82 ? 12.732 -26.274 -18.239 1.00 95.31 82 ARG A CA 1
ATOM 589 C C . ARG A 1 82 ? 13.375 -25.178 -17.380 1.00 95.31 82 ARG A C 1
ATOM 591 O O . ARG A 1 82 ? 13.595 -25.410 -16.201 1.00 95.31 82 ARG A O 1
ATOM 598 N N . SER A 1 83 ? 13.681 -24.012 -17.952 1.00 94.50 83 SER A N 1
ATOM 599 C CA . SER A 1 83 ? 14.337 -22.892 -17.254 1.00 94.50 83 SER A CA 1
ATOM 600 C C . SER A 1 83 ? 13.435 -21.667 -17.109 1.00 94.50 83 SER A C 1
ATOM 602 O O . SER A 1 83 ? 13.786 -20.718 -16.422 1.00 94.50 83 SER A O 1
ATOM 604 N N . LYS A 1 84 ? 12.243 -21.682 -17.710 1.00 94.38 84 LYS A N 1
ATOM 605 C CA . LYS A 1 84 ? 11.302 -20.555 -17.722 1.00 94.38 84 LYS A CA 1
ATOM 606 C C . LYS A 1 84 ? 10.910 -20.052 -16.319 1.00 94.38 84 LYS A C 1
ATOM 608 O O . LYS A 1 84 ? 10.673 -18.864 -16.122 1.00 94.38 84 LYS A O 1
ATOM 613 N N . ALA A 1 85 ? 10.869 -20.934 -15.320 1.00 92.06 85 ALA A N 1
ATOM 614 C CA . ALA A 1 85 ? 10.539 -20.552 -13.944 1.00 92.06 85 ALA A CA 1
ATOM 615 C C . ALA A 1 85 ? 11.663 -19.790 -13.215 1.00 92.06 85 ALA A C 1
ATOM 617 O O . ALA A 1 85 ? 11.376 -19.118 -12.230 1.00 92.06 85 ALA A O 1
ATOM 618 N N . SER A 1 86 ? 12.921 -19.902 -13.657 1.00 93.50 86 SER A N 1
ATOM 619 C CA . SER A 1 86 ? 14.067 -19.221 -13.032 1.00 93.50 86 SER A CA 1
ATOM 620 C C . SER A 1 86 ? 14.399 -17.875 -13.678 1.00 93.50 86 SER A C 1
ATOM 622 O O . SER A 1 86 ? 15.325 -17.206 -13.238 1.00 93.50 86 SER A O 1
ATOM 624 N N . THR A 1 87 ? 13.677 -17.484 -14.728 1.00 95.94 87 THR A N 1
ATOM 625 C CA . THR A 1 87 ? 13.921 -16.252 -15.496 1.00 95.94 87 THR A CA 1
ATOM 626 C C . THR A 1 87 ? 12.907 -15.150 -15.200 1.00 95.94 87 THR A C 1
ATOM 628 O O . THR A 1 87 ? 12.871 -14.160 -15.919 1.00 95.94 87 THR A O 1
ATOM 631 N N . ILE A 1 88 ? 12.045 -15.334 -14.197 1.00 96.56 88 ILE A N 1
ATOM 632 C CA . ILE A 1 88 ? 11.042 -14.350 -13.785 1.00 96.56 88 ILE A CA 1
ATOM 633 C C . ILE A 1 88 ? 10.878 -14.376 -12.270 1.00 96.56 88 ILE A C 1
ATOM 635 O O . ILE A 1 88 ? 11.012 -15.429 -11.637 1.00 96.56 88 ILE A O 1
ATOM 639 N N . VAL A 1 89 ? 10.572 -13.225 -11.678 1.00 97.00 89 VAL A N 1
ATOM 640 C CA . VAL A 1 89 ? 10.323 -13.140 -10.241 1.00 97.00 89 VAL A CA 1
ATOM 641 C C . VAL A 1 89 ? 8.998 -13.817 -9.924 1.00 97.00 89 VAL A C 1
ATOM 643 O O . VAL A 1 89 ? 7.992 -13.626 -10.603 1.00 97.00 89 VAL A O 1
ATOM 646 N N . ASN A 1 90 ? 8.980 -14.603 -8.853 1.00 96.06 90 ASN A N 1
ATOM 647 C CA . ASN A 1 90 ? 7.749 -15.093 -8.254 1.00 96.06 90 ASN A CA 1
ATOM 648 C C . ASN A 1 90 ? 7.634 -14.501 -6.843 1.00 96.06 90 ASN A C 1
ATOM 650 O O . ASN A 1 90 ? 8.343 -14.982 -5.955 1.00 96.06 90 ASN A O 1
ATOM 654 N N . PRO A 1 91 ? 6.755 -13.503 -6.617 1.00 95.88 91 PRO A N 1
ATOM 655 C CA . PRO A 1 91 ? 6.576 -12.886 -5.303 1.00 95.88 91 PRO A CA 1
ATOM 656 C C . PRO A 1 91 ? 6.269 -13.893 -4.187 1.00 95.88 91 PRO A C 1
ATOM 658 O O . PRO A 1 91 ? 6.783 -13.757 -3.084 1.00 95.88 91 PRO A O 1
ATOM 661 N N . GLY A 1 92 ? 5.540 -14.974 -4.489 1.00 94.12 92 GLY A N 1
ATOM 662 C CA . GLY A 1 92 ? 5.230 -16.040 -3.529 1.00 94.12 92 GLY A CA 1
ATOM 663 C C . GLY A 1 92 ? 6.423 -16.918 -3.125 1.00 94.12 92 GLY A C 1
ATOM 664 O O . GLY A 1 92 ? 6.281 -17.766 -2.250 1.00 94.12 92 GLY A O 1
ATOM 665 N N . LYS A 1 93 ? 7.589 -16.745 -3.760 1.00 94.56 93 LYS A N 1
ATOM 666 C CA . LYS A 1 93 ? 8.859 -17.386 -3.378 1.00 94.56 93 LYS A CA 1
ATOM 667 C C . LYS A 1 93 ? 9.851 -16.411 -2.743 1.00 94.56 93 LYS A C 1
ATOM 669 O O . LYS A 1 93 ? 10.970 -16.810 -2.423 1.00 94.56 93 LYS A O 1
ATOM 674 N N . LEU A 1 94 ? 9.478 -15.142 -2.600 1.00 95.31 94 LEU A N 1
ATOM 675 C CA . LEU A 1 94 ? 10.294 -14.154 -1.915 1.00 95.31 94 LEU A CA 1
ATOM 676 C C . LEU A 1 94 ? 10.041 -14.230 -0.412 1.00 95.31 94 LEU A C 1
ATOM 678 O O . LEU A 1 94 ? 8.943 -14.555 0.039 1.00 95.31 94 LEU A O 1
ATOM 682 N N . ALA A 1 95 ? 11.056 -13.873 0.366 1.00 94.44 95 ALA A N 1
ATOM 683 C CA . ALA A 1 95 ? 10.841 -13.553 1.765 1.00 94.44 95 ALA A CA 1
ATOM 684 C C . ALA A 1 95 ? 9.904 -12.327 1.879 1.00 94.44 95 ALA A C 1
ATOM 686 O O . ALA A 1 95 ? 9.845 -11.480 0.977 1.00 94.44 95 ALA A O 1
ATOM 687 N N . SER A 1 96 ? 9.098 -12.287 2.943 1.00 93.62 96 SER A N 1
ATOM 688 C CA . SER A 1 96 ? 7.932 -11.397 3.053 1.00 93.62 96 SER A CA 1
ATOM 689 C C . SER A 1 96 ? 8.293 -9.921 2.865 1.00 93.62 96 SER A C 1
ATOM 691 O O . SER A 1 96 ? 7.619 -9.196 2.139 1.00 93.62 96 SER A O 1
ATOM 693 N N . GLU A 1 97 ? 9.419 -9.490 3.425 1.00 92.00 97 GLU A N 1
ATOM 694 C CA . GLU A 1 97 ? 9.957 -8.138 3.314 1.00 92.00 97 GLU A CA 1
ATOM 695 C C . GLU A 1 97 ? 10.302 -7.745 1.872 1.00 92.00 97 GLU A C 1
ATOM 697 O O . GLU A 1 97 ? 10.081 -6.599 1.489 1.00 92.00 97 GLU A O 1
ATOM 702 N N . ARG A 1 98 ? 10.794 -8.685 1.052 1.00 95.31 98 ARG A N 1
ATOM 703 C CA . ARG A 1 98 ? 11.058 -8.459 -0.378 1.00 95.31 98 ARG A CA 1
ATOM 704 C C . ARG A 1 98 ? 9.767 -8.411 -1.180 1.00 95.31 98 ARG A C 1
ATOM 706 O O . ARG A 1 98 ? 9.621 -7.552 -2.044 1.00 95.31 98 ARG A O 1
ATOM 713 N N . SER A 1 99 ? 8.818 -9.299 -0.882 1.00 95.44 99 SER A N 1
ATOM 714 C CA . SER A 1 99 ? 7.503 -9.264 -1.530 1.00 95.44 99 SER A CA 1
ATOM 715 C C . SER A 1 99 ? 6.752 -7.969 -1.214 1.00 95.44 99 SER A C 1
ATOM 717 O O . SER A 1 99 ? 6.035 -7.454 -2.063 1.00 95.44 99 SER A O 1
ATOM 719 N N . MET A 1 100 ? 6.916 -7.436 -0.005 1.00 93.75 100 MET A N 1
ATOM 720 C CA . MET A 1 100 ? 6.249 -6.218 0.454 1.00 93.75 100 MET A CA 1
ATOM 721 C C . MET A 1 100 ? 6.740 -4.978 -0.313 1.00 93.75 100 MET A C 1
ATOM 723 O O . MET A 1 100 ? 5.937 -4.141 -0.711 1.00 93.75 100 MET A O 1
ATOM 727 N N . VAL A 1 101 ? 8.037 -4.910 -0.643 1.00 94.94 101 VAL A N 1
ATOM 728 C CA . VAL A 1 101 ? 8.636 -3.809 -1.427 1.00 94.94 101 VAL A CA 1
ATOM 729 C C . VAL A 1 101 ? 7.991 -3.634 -2.808 1.00 94.94 101 VAL A C 1
ATOM 731 O O . VAL A 1 101 ? 7.870 -2.505 -3.278 1.00 94.94 101 VAL A O 1
ATOM 734 N N . ILE A 1 102 ? 7.517 -4.720 -3.428 1.00 96.31 102 ILE A N 1
ATOM 735 C CA . ILE A 1 102 ? 6.826 -4.675 -4.728 1.00 96.31 102 ILE A CA 1
ATOM 736 C C . ILE A 1 102 ? 5.559 -3.811 -4.652 1.00 96.31 102 ILE A C 1
ATOM 738 O O . ILE A 1 102 ? 5.265 -3.060 -5.576 1.00 96.31 102 ILE A O 1
ATOM 742 N N . CYS A 1 103 ? 4.827 -3.874 -3.539 1.00 95.75 103 CYS A N 1
ATOM 743 C CA . CYS A 1 103 ? 3.639 -3.052 -3.321 1.00 95.75 103 CYS A CA 1
ATOM 744 C C . CYS A 1 103 ? 4.019 -1.618 -2.924 1.00 95.75 103 CYS A C 1
ATOM 746 O O . CYS A 1 103 ? 3.394 -0.655 -3.369 1.00 95.75 103 CYS A O 1
ATOM 748 N N . ASN A 1 104 ? 5.060 -1.471 -2.100 1.00 93.81 104 ASN A N 1
ATOM 749 C CA . ASN A 1 104 ? 5.480 -0.186 -1.532 1.00 93.81 104 ASN A CA 1
ATOM 750 C C . ASN A 1 104 ? 5.984 0.809 -2.562 1.00 93.81 104 ASN A C 1
ATOM 752 O O . ASN A 1 104 ? 5.951 2.004 -2.301 1.00 93.81 104 ASN A O 1
ATOM 756 N N . GLN A 1 105 ? 6.438 0.348 -3.723 1.00 92.25 105 GLN A N 1
ATOM 757 C CA . GLN A 1 105 ? 6.847 1.267 -4.781 1.00 92.25 105 GLN A CA 1
ATOM 758 C C . GLN A 1 105 ? 5.702 2.203 -5.224 1.00 92.25 105 GLN A C 1
ATOM 760 O O . GLN A 1 105 ? 5.975 3.279 -5.743 1.00 92.25 105 GLN A O 1
ATOM 765 N N . CYS A 1 106 ? 4.438 1.815 -4.990 1.00 94.62 106 CYS A N 1
ATOM 766 C CA . CYS A 1 106 ? 3.253 2.616 -5.319 1.00 94.62 106 CYS A CA 1
ATOM 767 C C . CYS A 1 106 ? 2.344 2.906 -4.113 1.00 94.62 106 CYS A C 1
ATOM 769 O O . CYS A 1 106 ? 1.697 3.948 -4.072 1.00 94.62 106 CYS A O 1
ATOM 771 N N . HIS A 1 107 ? 2.248 1.979 -3.154 1.00 96.00 107 HIS A N 1
ATOM 772 C CA . HIS A 1 107 ? 1.343 2.055 -1.998 1.00 96.00 107 HIS A CA 1
ATOM 773 C C . HIS A 1 107 ? 2.013 2.608 -0.729 1.00 96.00 107 HIS A C 1
ATOM 775 O O . HIS A 1 107 ? 1.631 2.262 0.393 1.00 96.00 107 HIS A O 1
ATOM 781 N N . SER A 1 108 ? 3.007 3.474 -0.904 1.00 94.62 108 SER A N 1
ATOM 782 C CA . SER A 1 108 ? 3.517 4.378 0.126 1.00 94.62 108 SER A CA 1
ATOM 783 C C . SER A 1 108 ? 3.855 5.738 -0.497 1.00 94.62 108 SER A C 1
ATOM 785 O O . SER A 1 108 ? 3.646 5.949 -1.690 1.00 94.62 108 SER A O 1
ATOM 787 N N . ARG A 1 109 ? 4.383 6.683 0.295 1.00 94.38 109 ARG A N 1
ATOM 788 C CA . ARG A 1 109 ? 4.725 8.040 -0.187 1.00 94.38 109 ARG A CA 1
ATOM 789 C C . ARG A 1 109 ? 6.216 8.387 -0.073 1.00 94.38 109 ARG A C 1
ATOM 791 O O . ARG A 1 109 ? 6.561 9.392 0.564 1.00 94.38 109 ARG A O 1
ATOM 798 N N . PRO A 1 110 ? 7.120 7.574 -0.637 1.00 94.75 110 PRO A N 1
ATOM 799 C CA . PRO A 1 110 ? 8.536 7.914 -0.667 1.00 94.75 110 PRO A CA 1
ATOM 800 C C . PRO A 1 110 ? 8.766 9.163 -1.531 1.00 94.75 110 PRO A C 1
ATOM 802 O O . PRO A 1 110 ? 7.893 9.565 -2.292 1.00 94.75 110 PRO A O 1
ATOM 805 N N . GLN A 1 111 ? 9.954 9.757 -1.457 1.00 95.19 111 GLN A N 1
ATOM 806 C CA . GLN A 1 111 ? 10.475 10.561 -2.565 1.00 95.19 111 GLN A CA 1
ATOM 807 C C . GLN A 1 111 ? 11.613 9.819 -3.233 1.00 95.19 111 GLN A C 1
ATOM 809 O O . GLN A 1 111 ? 12.480 9.338 -2.512 1.00 95.19 111 GLN A O 1
ATOM 814 N N . GLY A 1 112 ? 11.652 9.782 -4.564 1.00 94.38 112 GLY A N 1
ATOM 815 C CA . GLY A 1 112 ? 12.828 9.332 -5.314 1.00 94.38 112 GLY A CA 1
ATOM 816 C C . GLY A 1 112 ? 13.871 10.428 -5.508 1.00 94.38 112 GLY A C 1
ATOM 817 O O . GLY A 1 112 ? 13.759 11.534 -4.975 1.00 94.38 112 GLY A O 1
ATOM 818 N N . THR A 1 113 ? 14.890 10.144 -6.317 1.00 91.56 113 THR A N 1
ATOM 819 C CA . THR A 1 113 ? 16.040 11.046 -6.539 1.00 91.56 113 THR A CA 1
ATOM 820 C C . THR A 1 113 ? 15.654 12.406 -7.127 1.00 91.56 113 THR A C 1
ATOM 822 O O . THR A 1 113 ? 16.305 13.412 -6.841 1.00 91.56 113 THR A O 1
ATOM 825 N N . MET A 1 114 ? 14.548 12.471 -7.874 1.00 89.56 114 MET A N 1
ATOM 826 C CA . MET A 1 114 ? 13.992 13.714 -8.420 1.00 89.56 114 MET A CA 1
ATOM 827 C C . MET A 1 114 ? 13.166 14.528 -7.409 1.00 89.56 114 MET A C 1
ATOM 829 O O . MET A 1 114 ? 12.586 15.552 -7.772 1.00 89.56 114 MET A O 1
ATOM 833 N N . LYS A 1 115 ? 13.090 14.102 -6.139 1.00 91.81 115 LYS A N 1
ATOM 834 C CA . LYS A 1 115 ? 12.281 14.731 -5.076 1.00 91.81 115 LYS A CA 1
ATOM 835 C C . LYS A 1 115 ? 10.776 14.783 -5.390 1.00 91.81 115 LYS A C 1
ATOM 837 O O . LYS A 1 115 ? 10.053 15.625 -4.852 1.00 91.81 115 LYS A O 1
ATOM 842 N N . THR A 1 116 ? 10.297 13.878 -6.236 1.00 91.19 116 THR A N 1
ATOM 843 C CA . THR A 1 116 ? 8.872 13.629 -6.498 1.00 91.19 116 THR A CA 1
ATOM 844 C C . THR A 1 116 ? 8.438 12.356 -5.778 1.00 91.19 116 THR A C 1
ATOM 846 O O . THR A 1 116 ? 9.294 11.592 -5.337 1.00 91.19 116 THR A O 1
ATOM 849 N N . ASP A 1 117 ? 7.130 12.108 -5.677 1.00 89.62 117 ASP A N 1
ATOM 850 C CA . ASP A 1 117 ? 6.590 10.895 -5.036 1.00 89.62 117 ASP A CA 1
ATOM 851 C C . ASP A 1 117 ? 6.837 9.604 -5.857 1.00 89.62 117 ASP A C 1
ATOM 853 O O . ASP A 1 117 ? 6.349 8.533 -5.507 1.00 89.62 117 ASP A O 1
ATOM 857 N N . GLN A 1 118 ? 7.603 9.692 -6.951 1.00 91.69 118 GLN A N 1
ATOM 858 C CA . GLN A 1 118 ? 8.064 8.551 -7.733 1.00 91.69 118 GLN A CA 1
ATOM 859 C C . GLN A 1 118 ? 9.375 8.013 -7.144 1.00 91.69 118 GLN A C 1
ATOM 861 O O . GLN A 1 118 ? 10.368 8.747 -7.153 1.00 91.69 118 GLN A O 1
ATOM 866 N N . PRO A 1 119 ? 9.448 6.754 -6.677 1.00 93.69 119 PRO A N 1
ATOM 867 C CA . PRO A 1 119 ? 10.672 6.186 -6.113 1.00 93.69 119 PRO A CA 1
ATOM 868 C C . PRO A 1 119 ? 11.621 5.680 -7.207 1.00 93.69 119 PRO A C 1
ATOM 870 O O . PRO A 1 119 ? 11.948 4.494 -7.300 1.00 93.69 119 PRO A O 1
ATOM 873 N N . ILE A 1 120 ? 12.047 6.593 -8.076 1.00 94.38 120 ILE A N 1
ATOM 874 C CA . ILE A 1 120 ? 13.033 6.293 -9.110 1.00 94.38 120 ILE A CA 1
ATOM 875 C C . ILE A 1 120 ? 14.446 6.561 -8.597 1.00 94.38 120 ILE A C 1
ATOM 877 O O . ILE A 1 120 ? 14.685 7.495 -7.824 1.00 94.38 120 ILE A O 1
ATOM 881 N N . ASN A 1 121 ? 15.387 5.728 -9.034 1.00 94.31 121 ASN A N 1
ATOM 882 C CA . ASN A 1 121 ? 16.798 5.869 -8.699 1.00 94.31 121 ASN A CA 1
ATOM 883 C C . ASN A 1 121 ? 17.479 6.980 -9.521 1.00 94.31 121 ASN A C 1
ATOM 885 O O . ASN A 1 121 ? 16.844 7.717 -10.274 1.00 94.31 121 ASN A O 1
ATOM 889 N N . LYS A 1 122 ? 18.798 7.124 -9.370 1.00 93.94 122 LYS A N 1
ATOM 890 C CA . LYS A 1 122 ? 19.607 8.125 -10.093 1.00 93.94 122 LYS A CA 1
ATOM 891 C C . LYS A 1 122 ? 19.634 7.929 -11.616 1.00 93.94 122 LYS A C 1
ATOM 893 O O . LYS A 1 122 ? 19.954 8.865 -12.337 1.00 93.94 122 LYS A O 1
ATOM 898 N N . ASP A 1 123 ? 19.297 6.728 -12.079 1.00 92.94 123 ASP A N 1
ATOM 899 C CA . ASP A 1 123 ? 19.246 6.350 -13.493 1.00 92.94 123 ASP A CA 1
ATOM 900 C C . ASP A 1 123 ? 17.810 6.449 -14.044 1.00 92.94 123 ASP A C 1
ATOM 902 O O . ASP A 1 123 ? 17.505 5.902 -15.101 1.00 92.94 123 ASP A O 1
ATOM 906 N N . ASN A 1 124 ? 16.920 7.127 -13.308 1.00 91.44 124 ASN A N 1
ATOM 907 C CA . ASN A 1 124 ? 15.497 7.301 -13.587 1.00 91.44 124 ASN A CA 1
ATOM 908 C C . ASN A 1 124 ? 14.684 5.998 -13.683 1.00 91.44 124 ASN A C 1
ATOM 910 O O . ASN A 1 124 ? 13.658 5.949 -14.363 1.00 91.44 124 ASN A O 1
ATOM 914 N N . LYS A 1 125 ? 15.113 4.938 -12.992 1.00 91.75 125 LYS A N 1
ATOM 915 C CA . LYS A 1 125 ? 14.437 3.635 -13.011 1.00 91.75 125 LYS A CA 1
ATOM 916 C C . LYS A 1 125 ? 13.674 3.368 -11.725 1.00 91.75 125 LYS A C 1
ATOM 918 O O . LYS A 1 125 ? 14.177 3.621 -10.626 1.00 91.75 125 LYS A O 1
ATOM 923 N N . MET A 1 126 ? 12.491 2.778 -11.874 1.00 93.38 126 MET A N 1
ATOM 924 C CA . MET A 1 126 ? 11.813 2.085 -10.779 1.00 93.38 126 MET A CA 1
ATOM 925 C C . MET A 1 126 ? 12.639 0.879 -10.322 1.00 93.38 126 MET A C 1
ATOM 927 O O . MET A 1 126 ? 13.580 0.445 -10.996 1.00 93.38 126 MET A O 1
ATOM 931 N N . LEU A 1 127 ? 12.310 0.347 -9.148 1.00 94.19 127 LEU A N 1
ATOM 932 C CA . LEU A 1 127 ? 12.960 -0.862 -8.660 1.00 94.19 127 LEU A CA 1
ATOM 933 C C . LEU A 1 127 ? 12.733 -2.041 -9.605 1.00 94.19 127 LEU A C 1
ATOM 935 O O . LEU A 1 127 ? 11.716 -2.142 -10.286 1.00 94.19 127 LEU A O 1
ATOM 939 N N . THR A 1 128 ? 13.677 -2.975 -9.605 1.00 93.94 128 THR A N 1
ATOM 940 C CA . THR A 1 128 ? 13.444 -4.298 -10.188 1.00 93.94 128 THR A CA 1
ATOM 941 C C . THR A 1 128 ? 12.770 -5.180 -9.135 1.00 93.94 128 THR A C 1
ATOM 943 O O . THR A 1 128 ? 13.296 -5.273 -8.022 1.00 93.94 128 THR A O 1
ATOM 946 N N . PRO A 1 129 ? 11.630 -5.837 -9.421 1.00 95.69 129 PRO A N 1
ATOM 947 C CA . PRO A 1 129 ? 10.973 -6.691 -8.437 1.00 95.69 129 PRO A CA 1
ATOM 948 C C . PRO A 1 129 ? 11.914 -7.754 -7.854 1.00 95.69 129 PRO A C 1
ATOM 950 O O . PRO A 1 129 ? 12.767 -8.309 -8.543 1.00 95.69 129 PRO A O 1
ATOM 953 N N . GLY A 1 130 ? 11.780 -8.030 -6.555 1.00 93.69 130 GLY A N 1
ATOM 954 C CA . GLY A 1 130 ? 12.610 -9.012 -5.848 1.00 93.69 130 GLY A CA 1
ATOM 955 C C . GLY A 1 130 ? 13.896 -8.480 -5.203 1.00 93.69 130 GLY A C 1
ATOM 956 O O . GLY A 1 130 ? 14.550 -9.245 -4.481 1.00 93.69 130 GLY A O 1
ATOM 957 N N . ILE A 1 131 ? 14.242 -7.199 -5.390 1.00 95.75 131 ILE A N 1
ATOM 958 C CA . ILE A 1 131 ? 15.323 -6.555 -4.625 1.00 95.75 131 ILE A CA 1
ATOM 959 C C . ILE A 1 131 ? 15.020 -6.524 -3.120 1.00 95.75 131 ILE A C 1
ATOM 961 O O . ILE A 1 131 ? 13.881 -6.681 -2.678 1.00 95.75 131 ILE A O 1
ATOM 965 N N . SER A 1 132 ? 16.059 -6.315 -2.308 1.00 95.31 132 SER A N 1
ATOM 966 C CA . SER A 1 132 ? 15.891 -6.144 -0.862 1.00 95.31 132 SER A CA 1
ATOM 967 C C . SER A 1 132 ? 15.238 -4.802 -0.510 1.00 95.31 132 SER A C 1
ATOM 96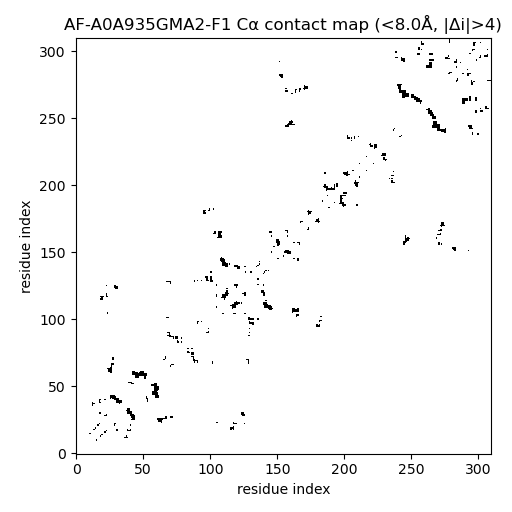9 O O . SER A 1 132 ? 15.373 -3.821 -1.240 1.00 95.31 132 SER A O 1
ATOM 971 N N . ARG A 1 133 ? 14.602 -4.722 0.667 1.00 93.25 133 ARG A N 1
ATOM 972 C CA . ARG A 1 133 ? 14.099 -3.446 1.203 1.00 93.25 133 ARG A CA 1
ATOM 973 C C . ARG A 1 133 ? 15.213 -2.416 1.387 1.00 93.25 133 ARG A C 1
ATOM 975 O O . ARG A 1 133 ? 14.990 -1.244 1.125 1.00 93.25 133 ARG A O 1
ATOM 982 N N . ASN A 1 134 ? 16.399 -2.846 1.815 1.00 95.25 134 ASN A N 1
ATOM 983 C CA . ASN A 1 134 ? 17.539 -1.945 1.971 1.00 95.25 134 ASN A CA 1
ATOM 984 C C . ASN A 1 134 ? 17.963 -1.331 0.630 1.00 95.25 134 ASN A C 1
ATOM 986 O O . ASN A 1 134 ? 18.155 -0.127 0.548 1.00 95.25 134 ASN A O 1
ATOM 990 N N . GLU A 1 135 ? 18.042 -2.150 -0.421 1.00 96.31 135 GLU A N 1
ATOM 991 C CA . GLU A 1 135 ? 18.351 -1.690 -1.782 1.00 96.31 135 GLU A CA 1
ATOM 992 C C . GLU A 1 135 ? 17.345 -0.634 -2.252 1.00 96.31 135 GLU A C 1
ATOM 994 O O . GLU A 1 135 ? 17.733 0.424 -2.740 1.00 96.31 135 GLU A O 1
ATOM 999 N N . TYR A 1 136 ? 16.051 -0.887 -2.037 1.00 95.81 136 TYR A N 1
ATOM 1000 C CA . TYR A 1 136 ? 14.998 0.069 -2.361 1.00 95.81 136 TYR A CA 1
ATOM 1001 C C . TYR A 1 136 ? 15.186 1.400 -1.623 1.00 95.81 136 TYR A C 1
ATOM 1003 O O . TYR A 1 136 ? 15.253 2.453 -2.249 1.00 95.81 136 TYR A O 1
ATOM 1011 N N . LEU A 1 137 ? 15.322 1.369 -0.298 1.00 94.75 137 LEU A N 1
ATOM 1012 C CA . LEU A 1 137 ? 15.421 2.600 0.482 1.00 94.75 137 LEU A CA 1
ATOM 1013 C C . LEU A 1 137 ? 16.672 3.411 0.143 1.00 94.75 137 LEU A C 1
ATOM 1015 O O . LEU A 1 137 ? 16.578 4.620 -0.041 1.00 94.75 137 LEU A O 1
ATOM 1019 N N . VAL A 1 138 ? 17.820 2.749 0.008 1.00 95.62 138 VAL A N 1
ATOM 1020 C CA . VAL A 1 138 ? 19.102 3.423 -0.226 1.00 95.62 138 VAL A CA 1
ATOM 1021 C C . VAL A 1 138 ? 19.202 3.976 -1.647 1.00 95.62 138 VAL A C 1
ATOM 1023 O O . VAL A 1 138 ? 19.664 5.100 -1.828 1.00 95.62 138 VAL A O 1
ATOM 1026 N N . ASN A 1 139 ? 18.774 3.212 -2.658 1.00 96.75 139 ASN A N 1
ATOM 1027 C CA . ASN A 1 139 ? 19.045 3.560 -4.056 1.00 96.75 139 ASN A CA 1
ATOM 1028 C C . ASN A 1 139 ? 17.845 4.154 -4.801 1.00 96.75 139 ASN A C 1
ATOM 1030 O O . ASN A 1 139 ? 18.044 4.789 -5.836 1.00 96.75 139 ASN A O 1
ATOM 1034 N N . HIS A 1 140 ? 16.621 3.989 -4.294 1.00 96.38 140 HIS A N 1
ATOM 1035 C CA . HIS A 1 140 ? 15.399 4.473 -4.947 1.00 96.38 140 HIS A CA 1
ATOM 1036 C C . HIS A 1 140 ? 14.677 5.572 -4.170 1.00 96.38 140 HIS A C 1
ATOM 1038 O O . HIS A 1 140 ? 13.697 6.115 -4.679 1.00 96.38 140 HIS A O 1
ATOM 1044 N N . THR A 1 141 ? 15.143 5.930 -2.968 1.00 96.00 141 THR A N 1
ATOM 1045 C CA . THR A 1 141 ? 14.497 6.975 -2.171 1.00 96.00 141 THR A CA 1
ATOM 1046 C C . THR A 1 141 ? 15.475 8.031 -1.656 1.00 96.00 141 THR A C 1
ATOM 1048 O O . THR A 1 141 ? 16.578 7.727 -1.220 1.00 96.00 141 THR A O 1
ATOM 1051 N N . SER A 1 142 ? 15.063 9.298 -1.690 1.00 95.69 142 SER A N 1
ATOM 1052 C CA . SER A 1 142 ? 15.640 10.396 -0.905 1.00 95.69 142 SER A CA 1
ATOM 1053 C C . SER A 1 142 ? 14.851 10.664 0.382 1.00 95.69 142 SER A C 1
ATOM 1055 O O . SER A 1 142 ? 15.336 11.345 1.282 1.00 95.69 142 SER A O 1
ATOM 1057 N N . ARG A 1 143 ? 13.609 10.172 0.449 1.00 95.62 143 ARG A N 1
ATOM 1058 C CA . ARG A 1 143 ? 12.763 10.122 1.643 1.00 95.62 143 ARG A CA 1
ATOM 1059 C C . ARG A 1 143 ? 12.062 8.773 1.623 1.00 95.62 143 ARG A C 1
ATOM 1061 O O . ARG A 1 143 ? 11.347 8.484 0.671 1.00 95.62 143 ARG A O 1
ATOM 1068 N N . GLU A 1 144 ? 12.263 7.969 2.656 1.00 94.06 144 GLU A N 1
ATOM 1069 C CA . GLU A 1 144 ? 11.832 6.564 2.662 1.00 94.06 144 GLU A CA 1
ATOM 1070 C C . GLU A 1 144 ? 10.309 6.380 2.611 1.00 94.06 144 GLU A C 1
ATOM 1072 O O . GLU A 1 144 ? 9.816 5.337 2.182 1.00 94.06 144 GLU A O 1
ATOM 1077 N N . ASP A 1 145 ? 9.557 7.376 3.082 1.00 94.38 145 ASP A N 1
ATOM 1078 C CA . ASP A 1 145 ? 8.107 7.304 3.227 1.00 94.38 145 ASP A CA 1
ATOM 1079 C C . ASP A 1 145 ? 7.486 8.707 3.357 1.00 94.38 145 ASP A C 1
ATOM 1081 O O . ASP A 1 145 ? 8.174 9.714 3.202 1.00 94.38 145 ASP A O 1
ATOM 1085 N N . ALA A 1 146 ? 6.187 8.772 3.637 1.00 94.88 146 ALA A N 1
ATOM 1086 C CA . ALA A 1 146 ? 5.387 9.981 3.754 1.00 94.88 146 ALA A CA 1
ATOM 1087 C C . ALA A 1 146 ? 6.000 11.059 4.666 1.00 94.88 146 ALA A C 1
ATOM 1089 O O . ALA A 1 146 ? 6.617 10.764 5.693 1.00 94.88 146 ALA A O 1
ATOM 1090 N N . ALA A 1 147 ? 5.802 12.329 4.304 1.00 95.31 147 ALA A N 1
ATOM 1091 C CA . ALA A 1 147 ? 6.228 13.445 5.139 1.00 95.31 147 ALA A CA 1
ATOM 1092 C C . ALA A 1 147 ? 5.307 13.583 6.361 1.00 95.31 147 ALA A C 1
ATOM 1094 O O . ALA A 1 147 ? 4.164 13.138 6.346 1.00 95.31 147 ALA A O 1
ATOM 1095 N N . GLN A 1 148 ? 5.750 14.279 7.414 1.00 94.00 148 GLN A N 1
ATOM 1096 C CA . GLN A 1 148 ? 4.922 14.468 8.614 1.00 94.00 148 GLN A CA 1
ATOM 1097 C C . GLN A 1 148 ? 3.568 15.146 8.312 1.00 94.00 148 GLN A C 1
ATOM 1099 O O . GLN A 1 148 ? 2.574 14.892 8.991 1.00 94.00 148 GLN A O 1
ATOM 1104 N N . SER A 1 149 ? 3.519 15.982 7.270 1.00 94.56 149 SER A N 1
ATOM 1105 C CA . SER A 1 149 ? 2.300 16.634 6.780 1.00 94.56 149 SER A CA 1
ATOM 1106 C C . SER A 1 149 ? 1.269 15.668 6.191 1.00 94.56 149 SER A C 1
ATOM 1108 O O . SER A 1 149 ? 0.101 16.043 6.086 1.00 94.56 149 SER A O 1
ATOM 1110 N N .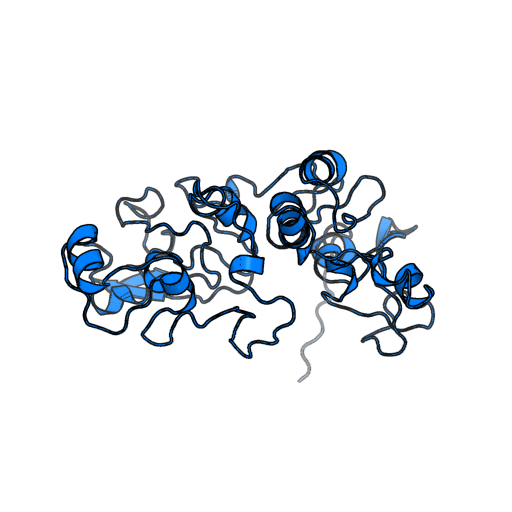 ASP A 1 150 ? 1.674 14.450 5.832 1.00 95.62 150 ASP A N 1
ATOM 1111 C CA . ASP A 1 150 ? 0.818 13.389 5.288 1.00 95.62 150 ASP A CA 1
ATOM 1112 C C . ASP A 1 150 ? 0.170 12.521 6.377 1.00 95.62 150 ASP A C 1
ATOM 1114 O O . ASP A 1 150 ? -0.549 11.569 6.075 1.00 95.62 150 ASP A O 1
ATOM 1118 N N . PHE A 1 151 ? 0.397 12.853 7.649 1.00 96.19 151 PHE A N 1
ATOM 1119 C CA . PHE A 1 151 ? -0.252 12.220 8.791 1.00 96.19 151 PHE A CA 1
ATOM 1120 C C . PHE A 1 151 ? -1.263 13.171 9.445 1.00 96.19 151 PHE A C 1
ATOM 1122 O O . PHE A 1 151 ? -1.274 14.393 9.220 1.00 96.19 151 PHE A O 1
ATOM 1129 N N . TRP A 1 152 ? -2.145 12.595 10.255 1.00 95.81 152 TRP A N 1
ATOM 1130 C CA . TRP A 1 152 ? -2.998 13.33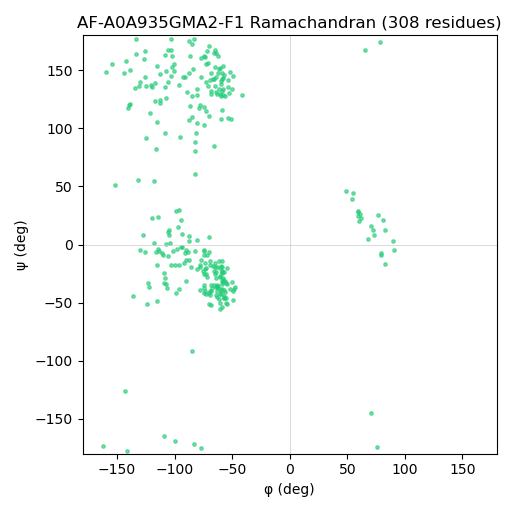1 11.184 1.00 95.81 152 TRP A CA 1
ATOM 1131 C C . TRP A 1 152 ? -2.182 13.895 12.366 1.00 95.81 152 TRP A C 1
ATOM 1133 O O . TRP A 1 152 ? -1.027 13.510 12.558 1.00 95.81 152 TRP A O 1
ATOM 1143 N N . PRO A 1 153 ? -2.732 14.830 13.173 1.00 95.19 153 PRO A N 1
ATOM 1144 C CA . PRO A 1 153 ? -2.005 15.487 14.270 1.00 95.19 153 PRO A CA 1
ATOM 1145 C C . PRO A 1 153 ? -1.428 14.572 15.360 1.00 95.19 153 PRO A C 1
ATOM 1147 O O . PRO A 1 153 ? -0.625 15.031 16.182 1.00 95.19 153 PRO A O 1
ATOM 1150 N N . ASP A 1 154 ? -1.856 13.310 15.404 1.00 94.19 154 ASP A N 1
ATOM 1151 C CA . ASP A 1 154 ? -1.277 12.291 16.277 1.00 94.19 154 ASP A CA 1
ATOM 1152 C C . ASP A 1 154 ? 0.059 11.732 15.762 1.00 94.19 154 ASP A C 1
ATOM 1154 O O . ASP A 1 154 ? 0.785 11.101 16.524 1.00 94.19 154 ASP A O 1
ATOM 1158 N N . GLY A 1 155 ? 0.406 12.009 14.503 1.00 94.50 155 GLY A N 1
ATOM 1159 C CA . GLY A 1 155 ? 1.639 11.586 13.852 1.00 94.50 155 GLY A CA 1
ATOM 1160 C C . GLY A 1 155 ? 1.699 10.100 13.502 1.00 94.50 155 GLY A C 1
ATOM 1161 O O . GLY A 1 155 ? 2.759 9.635 13.096 1.00 94.50 155 GLY A O 1
ATOM 1162 N N . VAL A 1 156 ? 0.592 9.368 13.655 1.00 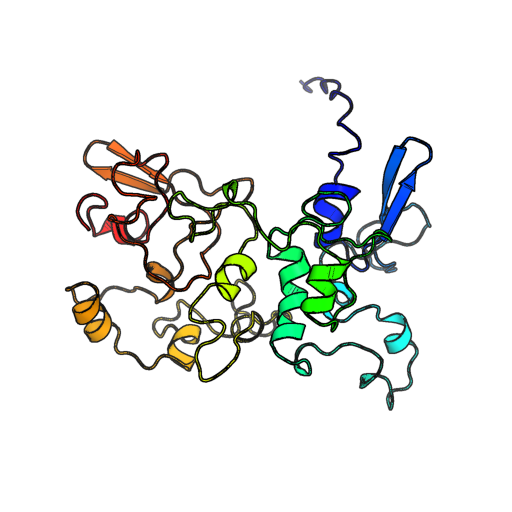93.88 156 VAL A N 1
ATOM 1163 C CA . VAL A 1 156 ? 0.535 7.916 13.445 1.00 93.88 156 VAL A CA 1
ATOM 1164 C C . VAL A 1 156 ? -0.371 7.576 12.272 1.00 93.88 156 VAL A C 1
ATOM 1166 O O . VAL A 1 156 ? 0.039 6.822 11.394 1.00 93.88 156 VAL A O 1
ATOM 1169 N N . HIS A 1 157 ? -1.577 8.143 12.226 1.00 96.25 157 HIS A N 1
ATOM 1170 C CA . HIS A 1 157 ? -2.559 7.782 11.209 1.00 96.25 157 HIS A CA 1
ATOM 1171 C C . HIS A 1 157 ? -2.286 8.499 9.891 1.00 96.25 157 HIS A C 1
ATOM 1173 O O . HIS A 1 157 ? -2.182 9.730 9.845 1.00 96.25 157 HIS A O 1
ATOM 1179 N N . SER A 1 158 ? -2.224 7.733 8.805 1.00 97.00 158 SER A N 1
ATOM 1180 C CA . SER A 1 158 ? -2.090 8.279 7.457 1.00 97.00 158 SER A CA 1
ATOM 1181 C C . SER A 1 158 ? -3.324 9.083 7.039 1.00 97.00 158 SER A C 1
ATOM 1183 O O . SER A 1 158 ? -4.463 8.725 7.362 1.00 97.00 158 SER A O 1
ATOM 1185 N N . LYS A 1 159 ? -3.084 10.176 6.306 1.00 94.00 159 LYS A N 1
ATOM 1186 C CA . LYS A 1 159 ? -4.097 11.151 5.870 1.00 94.00 159 LYS A CA 1
ATOM 1187 C C . LYS A 1 159 ? -4.155 11.317 4.351 1.00 94.00 159 LYS A C 1
ATOM 1189 O O . LYS A 1 159 ? -5.234 11.520 3.796 1.00 94.00 159 LYS A O 1
ATOM 1194 N N . SER A 1 160 ? -3.013 11.251 3.683 1.00 93.75 160 SER A N 1
ATOM 1195 C CA . SER A 1 160 ? -2.880 11.477 2.245 1.00 93.75 160 SER A CA 1
ATOM 1196 C C . SER A 1 160 ? -3.178 10.207 1.434 1.00 93.75 160 SER A C 1
ATOM 1198 O O . SER A 1 160 ? -3.391 9.117 1.971 1.00 93.75 160 SER A O 1
ATOM 1200 N N . HIS A 1 161 ? -3.227 10.351 0.108 1.00 92.12 161 HIS A N 1
ATOM 1201 C CA . HIS A 1 161 ? -3.465 9.224 -0.792 1.00 92.12 161 HIS A CA 1
ATOM 1202 C C . HIS A 1 161 ? -2.352 8.170 -0.674 1.00 92.12 161 HIS A C 1
ATOM 1204 O O . HIS A 1 161 ? -1.215 8.530 -0.372 1.00 92.12 161 HIS A O 1
ATOM 1210 N N . HIS A 1 162 ? -2.721 6.904 -0.933 1.00 93.31 162 HIS A N 1
ATOM 1211 C CA . HIS A 1 162 ? -1.857 5.724 -1.142 1.00 93.31 162 HIS A CA 1
ATOM 1212 C C . HIS A 1 162 ? -0.820 5.379 -0.055 1.00 93.31 162 HIS A C 1
ATOM 1214 O O . HIS A 1 162 ? 0.262 4.896 -0.352 1.00 93.31 162 HIS A O 1
ATOM 1220 N N . GLN A 1 163 ? -1.172 5.533 1.223 1.00 96.75 163 GLN A N 1
ATOM 1221 C CA . GLN A 1 163 ? -0.312 5.187 2.370 1.00 96.75 163 GLN A CA 1
ATOM 1222 C C . GLN A 1 163 ? -0.634 3.813 3.012 1.00 96.75 163 GLN A C 1
ATOM 1224 O O . GLN A 1 163 ? -0.410 3.603 4.203 1.00 96.75 163 GLN A O 1
ATOM 1229 N N . GLN A 1 164 ? -1.161 2.835 2.266 1.00 97.44 164 GLN A N 1
ATOM 1230 C CA . GLN A 1 164 ? -1.516 1.527 2.848 1.00 97.44 164 GLN A CA 1
ATOM 1231 C C . GLN A 1 164 ? -0.293 0.771 3.389 1.00 97.44 164 GLN A C 1
ATOM 1233 O O . GLN A 1 164 ? -0.363 0.166 4.459 1.00 97.44 164 GLN A O 1
ATOM 1238 N N . ALA A 1 165 ? 0.838 0.808 2.682 1.00 96.44 165 ALA A N 1
ATOM 1239 C CA . ALA A 1 165 ? 2.063 0.184 3.163 1.00 96.44 165 ALA A CA 1
ATOM 1240 C C . ALA A 1 165 ? 2.723 0.995 4.281 1.00 96.44 165 ALA A C 1
ATOM 1242 O O . ALA A 1 165 ? 3.210 0.395 5.236 1.00 96.44 165 ALA A O 1
ATOM 1243 N N . THR A 1 166 ? 2.690 2.331 4.192 1.00 96.81 166 THR A N 1
ATOM 1244 C CA . THR A 1 166 ? 3.085 3.268 5.262 1.00 96.81 166 THR A CA 1
ATOM 1245 C C . THR A 1 166 ? 2.418 2.874 6.588 1.00 96.81 166 THR A C 1
ATOM 1247 O O . THR A 1 166 ? 3.089 2.753 7.614 1.00 96.81 166 THR A O 1
ATOM 1250 N N . ASP A 1 167 ? 1.113 2.608 6.564 1.00 98.00 167 ASP A N 1
ATOM 1251 C CA . ASP A 1 167 ? 0.362 2.126 7.720 1.00 98.00 167 ASP A CA 1
ATOM 1252 C C . ASP A 1 167 ? 0.754 0.693 8.114 1.00 98.00 167 ASP A C 1
ATOM 1254 O O . ASP A 1 167 ? 1.109 0.445 9.269 1.00 98.00 167 ASP A O 1
ATOM 1258 N N . LEU A 1 168 ? 0.731 -0.258 7.167 1.00 97.19 168 LEU A N 1
ATOM 1259 C CA . LEU A 1 168 ? 0.973 -1.673 7.460 1.00 97.19 168 LEU A CA 1
ATOM 1260 C C . LEU A 1 168 ? 2.310 -1.865 8.176 1.00 97.19 168 LEU A C 1
ATOM 1262 O O . LEU A 1 168 ? 2.320 -2.482 9.238 1.00 97.19 168 LEU A O 1
ATOM 1266 N N . VAL A 1 169 ? 3.411 -1.300 7.665 1.00 94.12 169 VAL A N 1
ATOM 1267 C CA . VAL A 1 169 ? 4.752 -1.484 8.255 1.00 94.12 169 VAL A CA 1
ATOM 1268 C C . VAL A 1 169 ? 4.883 -0.907 9.668 1.00 94.12 169 VAL A C 1
ATOM 1270 O O . VAL A 1 169 ? 5.741 -1.361 10.424 1.00 94.12 169 VAL A O 1
ATOM 1273 N N . ARG A 1 170 ? 4.040 0.069 10.038 1.00 93.94 170 ARG A N 1
ATOM 1274 C CA . ARG A 1 170 ? 3.964 0.652 11.392 1.00 93.94 170 ARG A CA 1
ATOM 1275 C C . ARG A 1 170 ? 2.964 -0.071 12.298 1.00 93.94 170 ARG A C 1
ATOM 1277 O O . ARG A 1 170 ? 2.969 0.137 13.510 1.00 93.94 170 ARG A O 1
ATOM 1284 N N . SER A 1 171 ? 2.106 -0.916 11.735 1.00 95.69 171 SER A N 1
ATOM 1285 C CA . SER A 1 171 ? 1.102 -1.660 12.488 1.00 95.69 171 SER A CA 1
ATOM 1286 C C . SER A 1 171 ? 1.721 -2.789 13.317 1.00 95.69 171 SER A C 1
ATOM 1288 O O . SER A 1 171 ? 2.721 -3.408 12.947 1.00 95.69 171 SER A O 1
ATOM 1290 N N . LYS A 1 172 ? 1.025 -3.179 14.391 1.00 92.50 172 LYS A N 1
ATOM 1291 C CA . LYS A 1 172 ? 1.337 -4.418 15.130 1.00 92.50 172 LYS A CA 1
ATOM 1292 C C . LYS A 1 172 ? 1.116 -5.681 14.291 1.00 92.50 172 LYS A C 1
ATOM 1294 O O . LYS A 1 172 ? 1.570 -6.757 14.671 1.00 92.50 172 LYS A O 1
ATOM 1299 N N . LYS A 1 173 ? 0.385 -5.577 13.175 1.00 93.31 173 LYS A N 1
ATOM 1300 C CA . LYS A 1 173 ? 0.087 -6.713 12.304 1.00 93.31 173 LYS A CA 1
ATOM 1301 C C . LYS A 1 173 ? 1.324 -7.120 11.505 1.00 93.31 173 LYS A C 1
ATOM 1303 O O . LYS A 1 173 ? 1.556 -8.320 11.402 1.00 93.31 173 LYS A O 1
ATOM 1308 N N . TYR A 1 174 ? 2.119 -6.166 11.006 1.00 94.75 174 TYR A N 1
ATOM 1309 C CA . TYR A 1 174 ? 3.282 -6.430 10.144 1.00 94.75 174 TYR A CA 1
ATOM 1310 C C . TYR A 1 174 ? 4.277 -7.414 10.760 1.00 94.75 174 TYR A C 1
ATOM 1312 O O . TYR A 1 174 ? 4.578 -8.432 10.147 1.00 94.75 174 TYR A O 1
ATOM 1320 N N . MET A 1 175 ? 4.699 -7.174 12.002 1.00 92.50 175 MET A N 1
ATOM 1321 C CA . MET A 1 175 ? 5.548 -8.085 12.777 1.00 92.50 175 MET A CA 1
ATOM 1322 C C . MET A 1 175 ? 4.781 -8.570 14.009 1.00 92.50 175 MET A C 1
ATOM 1324 O O . MET A 1 175 ? 4.936 -8.027 15.100 1.00 92.50 175 MET A O 1
ATOM 1328 N N . ASN A 1 176 ? 3.932 -9.585 13.843 1.00 89.38 176 ASN A N 1
ATOM 1329 C CA . ASN A 1 176 ? 3.012 -10.024 14.904 1.00 89.38 176 ASN A CA 1
ATOM 1330 C C . ASN A 1 176 ? 3.541 -11.172 15.788 1.00 89.38 176 ASN A C 1
ATOM 1332 O O . ASN A 1 176 ? 2.783 -11.747 16.566 1.00 89.38 176 ASN A O 1
ATOM 1336 N N . GLY A 1 177 ? 4.817 -11.543 15.646 1.00 89.19 177 GLY A N 1
ATOM 1337 C CA . GLY A 1 177 ? 5.461 -12.620 16.409 1.00 89.19 177 GLY A CA 1
ATOM 1338 C C . GLY A 1 177 ? 5.237 -14.037 15.867 1.00 89.19 177 GLY A C 1
ATOM 1339 O O . GLY A 1 177 ? 6.004 -14.927 16.213 1.00 89.19 177 GLY A O 1
ATOM 1340 N N . THR A 1 178 ? 4.251 -14.251 14.990 1.00 88.88 178 THR A N 1
ATOM 1341 C CA . THR A 1 178 ? 4.017 -15.555 14.330 1.00 88.88 178 THR A CA 1
ATOM 1342 C C . THR A 1 178 ? 4.417 -15.552 12.860 1.00 88.88 178 THR A C 1
ATOM 1344 O O . THR A 1 178 ? 4.902 -16.554 12.344 1.00 88.88 178 THR A O 1
ATOM 1347 N N . GLN A 1 179 ? 4.249 -14.414 12.189 1.00 90.62 179 GLN A N 1
ATOM 1348 C CA . GLN A 1 179 ? 4.617 -14.228 10.793 1.00 90.62 179 GLN A CA 1
ATOM 1349 C C . GLN A 1 179 ? 4.907 -12.757 10.498 1.00 90.62 179 GLN A C 1
ATOM 1351 O O . GLN A 1 179 ? 4.390 -11.859 11.171 1.00 90.62 179 GLN A O 1
ATOM 1356 N N . ILE A 1 180 ? 5.713 -12.528 9.463 1.00 93.94 180 ILE A N 1
ATOM 1357 C CA . ILE A 1 180 ? 5.892 -11.210 8.857 1.00 93.94 180 ILE A CA 1
ATOM 1358 C C . ILE A 1 180 ? 4.806 -11.054 7.799 1.00 93.94 180 ILE A C 1
ATOM 1360 O O . ILE A 1 180 ? 4.863 -11.712 6.760 1.00 93.94 180 ILE A O 1
ATOM 1364 N N . MET A 1 181 ? 3.809 -10.222 8.076 1.00 94.38 181 MET A N 1
ATOM 1365 C CA . MET A 1 181 ? 2.671 -10.024 7.181 1.00 94.38 181 MET A CA 1
ATOM 1366 C C . MET A 1 181 ? 3.044 -9.141 5.995 1.00 94.38 181 MET A C 1
ATOM 1368 O O . MET A 1 181 ? 3.766 -8.161 6.142 1.00 94.38 181 MET A O 1
ATOM 1372 N N . ASN A 1 182 ? 2.480 -9.433 4.833 1.00 94.69 182 ASN A N 1
ATOM 1373 C CA . ASN A 1 182 ? 2.535 -8.588 3.652 1.00 94.69 182 ASN A CA 1
ATOM 1374 C C . ASN A 1 182 ? 1.144 -8.452 3.011 1.00 94.69 182 ASN A C 1
ATOM 1376 O O . ASN A 1 182 ? 0.153 -9.035 3.451 1.00 94.69 182 ASN A O 1
ATOM 1380 N N . CYS A 1 183 ? 1.064 -7.647 1.955 1.00 96.56 183 CYS A N 1
ATOM 1381 C CA . CYS A 1 183 ? -0.188 -7.342 1.267 1.00 96.56 183 CYS A CA 1
ATOM 1382 C C . CYS A 1 183 ? -0.865 -8.601 0.706 1.00 96.56 183 CYS A C 1
ATOM 1384 O O . CYS A 1 183 ? -2.084 -8.742 0.807 1.00 96.56 183 CYS A O 1
ATOM 1386 N N . ALA A 1 184 ? -0.079 -9.528 0.153 1.00 95.62 184 ALA A N 1
ATOM 1387 C CA . ALA A 1 184 ? -0.573 -10.745 -0.477 1.00 95.62 184 ALA A CA 1
ATOM 1388 C C . ALA A 1 184 ? -1.119 -11.758 0.534 1.00 95.62 184 ALA A C 1
ATOM 1390 O O . ALA A 1 184 ? -1.748 -12.729 0.133 1.00 95.62 184 ALA A O 1
ATOM 1391 N N . ASP A 1 185 ? -0.942 -11.563 1.839 1.00 95.56 185 ASP A N 1
ATOM 1392 C CA . ASP A 1 185 ? -1.608 -12.399 2.839 1.00 95.56 185 ASP A CA 1
ATOM 1393 C C . ASP A 1 185 ? -3.109 -12.102 2.943 1.00 95.56 185 ASP A C 1
ATOM 1395 O O . ASP A 1 185 ? -3.892 -12.988 3.288 1.00 95.56 185 ASP A O 1
ATOM 1399 N N . CYS A 1 186 ? -3.520 -10.886 2.571 1.00 96.31 186 CYS A N 1
ATOM 1400 C CA . CYS A 1 186 ? -4.919 -10.465 2.542 1.00 96.31 186 CYS A CA 1
ATOM 1401 C C . CYS A 1 186 ? -5.466 -10.300 1.120 1.00 96.31 186 CYS A C 1
ATOM 1403 O O . CYS A 1 186 ? -6.647 -10.564 0.888 1.00 96.31 186 CYS A O 1
ATOM 1405 N N . HIS A 1 187 ? -4.621 -9.879 0.180 1.00 97.69 187 HIS A N 1
ATOM 1406 C CA . HIS A 1 187 ? -4.990 -9.612 -1.204 1.00 97.69 187 HIS A CA 1
ATOM 1407 C C . HIS A 1 187 ? -4.598 -10.758 -2.143 1.00 97.69 187 HIS A C 1
ATOM 1409 O O . HIS A 1 187 ? -3.610 -11.459 -1.929 1.00 97.69 187 HIS A O 1
ATOM 1415 N N . ASP A 1 188 ? -5.382 -10.935 -3.201 1.00 96.50 188 ASP A N 1
ATOM 1416 C CA . ASP A 1 188 ? -5.077 -11.763 -4.360 1.00 96.50 188 ASP A CA 1
ATOM 1417 C C . ASP A 1 188 ? -4.791 -10.850 -5.562 1.00 96.50 188 ASP A C 1
ATOM 1419 O O . ASP A 1 188 ? -5.733 -10.435 -6.243 1.00 96.50 188 ASP A O 1
ATOM 1423 N N . PRO A 1 189 ? -3.511 -10.552 -5.854 1.00 94.44 189 PRO A N 1
ATOM 1424 C CA . PRO A 1 189 ? -3.127 -9.644 -6.935 1.00 94.44 189 PRO A CA 1
ATOM 1425 C C . PRO A 1 189 ? -3.626 -10.071 -8.321 1.00 94.44 189 PRO A C 1
ATOM 1427 O O . PRO A 1 189 ? -3.698 -9.248 -9.226 1.00 94.44 189 PRO A O 1
ATOM 1430 N N . HIS A 1 190 ? -3.986 -11.347 -8.500 1.00 95.25 190 HIS A N 1
ATOM 1431 C CA . HIS A 1 190 ? -4.517 -11.862 -9.761 1.00 95.25 190 HIS A CA 1
ATOM 1432 C C . HIS A 1 190 ? -6.053 -11.870 -9.821 1.00 95.25 190 HIS A C 1
ATOM 1434 O O . HIS A 1 190 ? -6.613 -12.279 -10.836 1.00 95.25 190 HIS A O 1
ATOM 1440 N N . GLY A 1 191 ? -6.744 -11.472 -8.745 1.00 93.38 191 GLY A N 1
ATOM 1441 C CA . GLY A 1 191 ? -8.204 -11.349 -8.699 1.00 93.38 191 GLY A CA 1
ATOM 1442 C C . GLY A 1 191 ? -8.984 -12.649 -8.932 1.00 93.38 191 GLY A C 1
ATOM 1443 O O . GLY A 1 191 ? -10.148 -12.602 -9.327 1.00 93.38 191 GLY A O 1
ATOM 1444 N N . LYS A 1 192 ? -8.380 -13.817 -8.693 1.00 94.50 192 LYS A N 1
ATOM 1445 C CA . LYS A 1 192 ? -8.960 -15.138 -8.987 1.00 94.50 192 LYS A CA 1
ATOM 1446 C C . LYS A 1 192 ? -10.069 -15.542 -8.018 1.00 94.50 192 LYS A C 1
ATOM 1448 O O . LYS A 1 192 ? -10.826 -16.461 -8.312 1.00 94.50 192 LYS A O 1
ATOM 1453 N N . THR A 1 193 ? -10.177 -14.876 -6.872 1.00 93.94 193 THR A N 1
ATOM 1454 C CA . THR A 1 193 ? -11.194 -15.177 -5.853 1.00 93.94 193 THR A CA 1
ATOM 1455 C C . THR A 1 193 ? -12.586 -14.638 -6.181 1.00 93.94 193 THR A C 1
ATOM 1457 O O . THR A 1 193 ? -13.557 -15.055 -5.553 1.00 93.94 193 THR A O 1
ATOM 1460 N N . GLY A 1 194 ? -12.704 -13.678 -7.107 1.00 92.38 194 GLY A N 1
ATOM 1461 C CA . GLY A 1 194 ? -13.962 -12.974 -7.384 1.00 92.38 194 GLY A CA 1
ATOM 1462 C C . GLY A 1 194 ? -14.445 -12.061 -6.245 1.00 92.38 194 GLY A C 1
ATOM 1463 O O . GLY A 1 194 ? -15.522 -11.469 -6.341 1.00 92.38 194 GLY A O 1
ATOM 1464 N N . VAL A 1 195 ? -13.668 -11.909 -5.167 1.00 95.00 195 VAL A N 1
ATOM 1465 C CA . VAL A 1 195 ? -13.992 -10.993 -4.069 1.00 95.00 195 VAL A CA 1
ATOM 1466 C C . VAL A 1 195 ? -13.580 -9.574 -4.462 1.00 95.00 195 VAL A C 1
ATOM 1468 O O . VAL A 1 195 ? -12.474 -9.340 -4.955 1.00 95.00 195 VAL A O 1
ATOM 1471 N N . LYS A 1 196 ? -14.473 -8.604 -4.225 1.00 92.75 196 LYS A N 1
ATOM 1472 C CA . LYS A 1 196 ? -14.213 -7.180 -4.494 1.00 92.75 196 LYS A CA 1
ATOM 1473 C C . LYS A 1 196 ? -12.900 -6.720 -3.861 1.00 92.75 196 LYS A C 1
ATOM 1475 O O . LYS A 1 196 ? -12.537 -7.192 -2.790 1.00 92.75 196 LYS A O 1
ATOM 1480 N N . HIS A 1 197 ? -12.242 -5.753 -4.502 1.00 91.94 197 HIS A N 1
ATOM 1481 C CA . HIS A 1 197 ? -10.961 -5.183 -4.062 1.00 91.94 197 HIS A CA 1
ATOM 1482 C C . HIS A 1 197 ? -9.813 -6.199 -3.998 1.00 91.94 197 HIS A C 1
ATOM 1484 O O . HIS A 1 197 ? -8.869 -6.009 -3.233 1.00 91.94 197 HIS A O 1
ATOM 1490 N N . GLN A 1 198 ? -9.896 -7.262 -4.811 1.00 94.69 198 GLN A N 1
ATOM 1491 C CA . GLN A 1 198 ? -8.857 -8.285 -4.911 1.00 94.69 198 GLN A CA 1
ATOM 1492 C C . GLN A 1 198 ? -8.531 -8.898 -3.542 1.00 94.69 198 GLN A C 1
ATOM 1494 O O . GLN A 1 198 ? -7.370 -9.037 -3.182 1.00 94.69 198 GLN A O 1
ATOM 1499 N N . MET A 1 199 ? -9.543 -9.226 -2.736 1.00 96.38 199 MET A N 1
ATOM 1500 C CA . MET A 1 199 ? -9.320 -9.856 -1.429 1.00 96.38 199 MET A CA 1
ATOM 1501 C C . MET A 1 199 ? -9.240 -11.379 -1.559 1.00 96.38 199 MET A C 1
ATOM 1503 O O . MET A 1 199 ? -9.948 -11.984 -2.361 1.00 96.38 199 MET A O 1
ATOM 1507 N N . LYS A 1 200 ? -8.441 -12.034 -0.714 1.00 96.88 200 LYS A N 1
ATOM 1508 C CA . LYS A 1 200 ? -8.385 -13.503 -0.644 1.00 96.88 200 LYS A CA 1
ATOM 1509 C C . LYS A 1 200 ? -9.666 -14.125 -0.094 1.00 96.88 200 LYS A C 1
ATOM 1511 O O . LYS A 1 200 ? -10.054 -15.212 -0.505 1.00 96.88 200 LYS A O 1
ATOM 1516 N N . LEU A 1 201 ? -10.304 -13.440 0.850 1.00 97.31 201 LEU A N 1
ATOM 1517 C CA . LEU A 1 201 ? -11.536 -13.853 1.515 1.00 97.31 201 LEU A CA 1
ATOM 1518 C C . LEU A 1 201 ? -12.417 -12.625 1.746 1.00 97.31 201 LEU A C 1
ATOM 1520 O O . LEU A 1 201 ? -11.932 -11.493 1.790 1.00 97.31 201 LEU A O 1
ATOM 1524 N N . ALA A 1 202 ? -13.718 -12.845 1.911 1.00 95.38 202 ALA A N 1
ATOM 1525 C CA . ALA A 1 202 ? -14.651 -11.767 2.198 1.00 95.38 202 ALA A CA 1
ATOM 1526 C C . ALA A 1 202 ? -14.398 -11.148 3.587 1.00 95.38 202 ALA A C 1
ATOM 1528 O O . ALA A 1 202 ? -14.094 -11.838 4.559 1.00 95.38 202 ALA A O 1
ATOM 1529 N N . VAL A 1 203 ? -14.561 -9.826 3.665 1.00 92.81 203 VAL A N 1
ATOM 1530 C CA . VAL A 1 203 ? -14.455 -9.014 4.896 1.00 92.81 203 VAL A CA 1
ATOM 1531 C C . VAL A 1 203 ? -15.819 -8.577 5.440 1.00 92.81 203 VAL A C 1
ATOM 1533 O O . VAL A 1 203 ? -15.874 -7.803 6.385 1.00 92.81 203 VAL A O 1
ATOM 1536 N N . ARG A 1 204 ? -16.912 -8.988 4.779 1.00 91.56 204 ARG A N 1
ATOM 1537 C CA . ARG A 1 204 ? -18.309 -8.648 5.111 1.00 91.56 204 ARG A CA 1
ATOM 1538 C C . ARG A 1 204 ? -19.278 -9.752 4.671 1.00 91.56 204 ARG A C 1
ATOM 1540 O O . ARG A 1 204 ? -20.245 -9.501 3.960 1.00 91.56 204 ARG A O 1
ATOM 1547 N N . ASP A 1 205 ? -19.001 -10.990 5.054 1.00 91.69 205 ASP A N 1
ATOM 1548 C CA . ASP A 1 205 ? -19.846 -12.164 4.772 1.00 91.69 205 ASP A CA 1
ATOM 1549 C C . ASP A 1 205 ? -20.627 -12.653 6.006 1.00 91.69 205 ASP A C 1
ATOM 1551 O O . ASP A 1 205 ? -21.178 -13.752 6.015 1.00 91.69 205 ASP A O 1
ATOM 1555 N N . GLY A 1 206 ? -20.664 -11.839 7.067 1.00 88.12 206 GLY A N 1
ATOM 1556 C CA . GLY A 1 206 ? -21.264 -12.182 8.358 1.00 88.12 206 GLY A CA 1
ATOM 1557 C C . GLY A 1 206 ? -20.382 -13.058 9.251 1.00 88.12 206 GLY A C 1
ATOM 1558 O O . GLY A 1 206 ? -20.725 -13.244 10.413 1.00 88.12 206 GLY A O 1
ATOM 1559 N N . LYS A 1 207 ? -19.259 -13.573 8.735 1.00 90.06 207 LYS A N 1
ATOM 1560 C CA . LYS A 1 207 ? -18.241 -14.313 9.500 1.00 90.06 207 LYS A CA 1
ATOM 1561 C C . LYS A 1 207 ? -16.893 -13.595 9.535 1.00 90.06 207 LYS A C 1
ATOM 1563 O O . LYS A 1 207 ? -15.980 -14.073 10.198 1.00 90.06 207 LYS A O 1
ATOM 1568 N N . ASP A 1 208 ? -16.765 -12.497 8.789 1.00 92.50 208 ASP A N 1
ATOM 1569 C CA . ASP A 1 208 ? -15.523 -11.763 8.563 1.00 92.50 208 ASP A CA 1
ATOM 1570 C C . ASP A 1 208 ? -14.381 -12.703 8.166 1.00 92.50 208 ASP A C 1
ATOM 1572 O O . ASP A 1 208 ? -13.282 -12.626 8.717 1.00 92.50 208 ASP A O 1
ATOM 1576 N N . SER A 1 209 ? -14.655 -13.622 7.227 1.00 95.56 209 SER A N 1
ATOM 1577 C CA . SER A 1 209 ? -13.799 -14.782 6.932 1.00 95.56 209 SER A CA 1
ATOM 1578 C C . SER A 1 209 ? -12.318 -14.440 6.770 1.00 95.56 209 SER A C 1
ATOM 1580 O O . SER A 1 209 ? -11.466 -15.209 7.215 1.00 95.56 209 SER A O 1
ATOM 1582 N N . LEU A 1 210 ? -11.988 -13.285 6.183 1.00 96.56 210 LEU A N 1
ATOM 1583 C CA . LEU A 1 210 ? -10.602 -12.834 6.090 1.00 96.56 210 LEU A CA 1
ATOM 1584 C C . LEU A 1 210 ? -9.944 -12.651 7.464 1.00 96.56 210 LEU A C 1
ATOM 1586 O O . LEU A 1 210 ? -8.896 -13.238 7.728 1.00 96.56 210 LEU A O 1
ATOM 1590 N N . CYS A 1 211 ? -10.548 -11.850 8.341 1.00 95.62 211 CYS A N 1
ATOM 1591 C CA . CYS A 1 211 ? -10.031 -11.564 9.677 1.00 95.62 211 CYS A CA 1
ATOM 1592 C C . CYS A 1 211 ? -10.130 -12.806 10.574 1.00 95.62 211 CYS A C 1
ATOM 1594 O O . CYS A 1 211 ? -9.163 -13.165 11.253 1.00 95.62 211 CYS A O 1
ATOM 1596 N N . ALA A 1 212 ? -11.269 -13.498 10.512 1.00 95.00 212 ALA A N 1
ATOM 1597 C CA . ALA A 1 212 ? -11.569 -14.687 11.296 1.00 95.00 212 ALA A CA 1
ATOM 1598 C C . ALA A 1 212 ? -10.736 -15.913 10.891 1.00 95.00 212 ALA A C 1
ATOM 1600 O O . ALA A 1 212 ? -10.684 -16.888 11.643 1.00 95.00 212 ALA A O 1
ATOM 1601 N N . SER A 1 213 ? -10.054 -15.896 9.739 1.00 94.62 213 SER A N 1
ATOM 1602 C CA . SER A 1 213 ? -9.110 -16.955 9.350 1.00 94.62 213 SER A CA 1
ATOM 1603 C C . SER A 1 213 ? -8.008 -17.148 10.401 1.00 94.62 213 SER A C 1
ATOM 1605 O O . SER A 1 213 ? -7.709 -18.289 10.755 1.00 94.62 213 SER A O 1
ATOM 1607 N N . CYS A 1 214 ? -7.510 -16.050 10.982 1.00 94.62 214 CYS A N 1
ATOM 1608 C CA . CYS A 1 214 ? -6.501 -16.052 12.044 1.00 94.62 214 CYS A CA 1
ATOM 1609 C C . CYS A 1 214 ? -7.081 -15.691 13.418 1.00 94.62 214 CYS A C 1
ATOM 1611 O O . CYS A 1 214 ? -6.658 -16.243 14.429 1.00 94.62 214 CYS A O 1
ATOM 1613 N N . HIS A 1 215 ? -8.039 -14.763 13.475 1.00 93.69 215 HIS A N 1
ATOM 1614 C CA . HIS A 1 215 ? -8.579 -14.245 14.733 1.00 93.69 215 HIS A CA 1
ATOM 1615 C C . HIS A 1 215 ? -9.848 -14.996 15.134 1.00 93.69 215 HIS A C 1
ATOM 1617 O O . HIS A 1 215 ? -10.949 -14.642 14.722 1.00 93.69 215 HIS A O 1
ATOM 1623 N N . LYS A 1 216 ? -9.701 -16.050 15.940 1.00 93.31 216 LYS A N 1
ATOM 1624 C CA . LYS A 1 216 ? -10.837 -16.808 16.487 1.00 93.31 216 LYS A CA 1
ATOM 1625 C C . LYS A 1 216 ? -11.382 -16.088 17.717 1.00 93.31 216 LYS A C 1
ATOM 1627 O O . LYS A 1 216 ? -10.922 -16.314 18.831 1.00 93.31 216 LYS A O 1
ATOM 1632 N N . VAL A 1 217 ? -12.311 -15.169 17.484 1.00 91.81 217 VAL A N 1
ATOM 1633 C CA . VAL A 1 217 ? -12.867 -14.280 18.506 1.00 91.81 217 VAL A CA 1
ATOM 1634 C C . VAL A 1 217 ? -14.389 -14.299 18.417 1.00 91.81 217 VAL A C 1
ATOM 1636 O O . VAL A 1 217 ? -14.941 -14.223 17.321 1.00 91.81 217 VAL A O 1
ATOM 1639 N N . ASP A 1 218 ? -15.064 -14.369 19.564 1.00 91.94 218 ASP A N 1
ATOM 1640 C CA . ASP A 1 218 ? -16.495 -14.084 19.636 1.00 91.94 218 ASP A CA 1
ATOM 1641 C C . ASP A 1 218 ? -16.719 -12.565 19.620 1.00 91.94 218 ASP A C 1
ATOM 1643 O O . ASP A 1 218 ? -16.217 -11.835 20.478 1.00 91.94 218 ASP A O 1
ATOM 1647 N N . MET A 1 219 ? -17.452 -12.071 18.618 1.00 90.00 219 MET A N 1
ATOM 1648 C CA . MET A 1 219 ? -17.645 -10.632 18.404 1.00 90.00 219 MET A CA 1
ATOM 1649 C C . MET A 1 219 ? -18.380 -9.965 19.573 1.00 90.00 219 MET A C 1
ATOM 1651 O O . MET A 1 219 ? -18.074 -8.824 19.934 1.00 90.00 219 MET A O 1
ATOM 1655 N N . LYS A 1 220 ? -19.342 -10.667 20.183 1.00 92.19 220 LYS A N 1
ATOM 1656 C CA . LYS A 1 220 ? -20.149 -10.128 21.276 1.00 92.19 220 LYS A CA 1
ATOM 1657 C C . LYS A 1 220 ? -19.288 -9.975 22.524 1.00 92.19 220 LYS A C 1
ATOM 1659 O O . LYS A 1 220 ? -19.215 -8.881 23.071 1.00 92.19 220 LYS A O 1
ATOM 1664 N N . GLU A 1 221 ? -18.583 -11.029 22.923 1.00 94.50 221 GLU A N 1
ATOM 1665 C CA . GLU A 1 221 ? -17.668 -10.992 24.068 1.00 94.50 221 GLU A CA 1
ATOM 1666 C C . GLU A 1 221 ? -16.545 -9.971 23.864 1.00 94.50 221 GLU A C 1
ATOM 1668 O O . GLU A 1 221 ? -16.222 -9.200 24.770 1.00 94.50 221 GLU A O 1
ATOM 1673 N N . HIS A 1 222 ? -15.974 -9.922 22.658 1.00 94.06 222 HIS A N 1
ATOM 1674 C CA . HIS A 1 222 ? -14.918 -8.978 22.317 1.00 94.06 222 HIS A CA 1
ATOM 1675 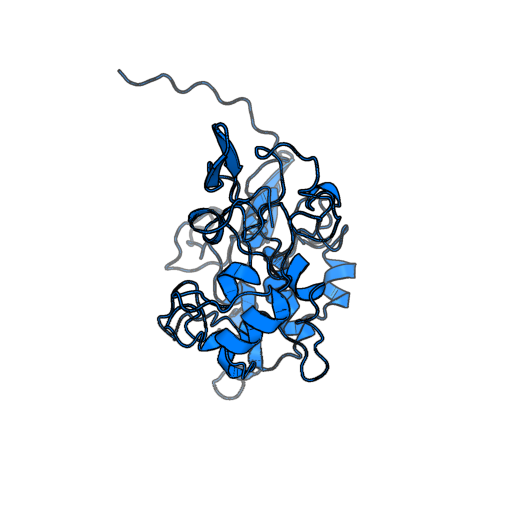C C . HIS A 1 222 ? -15.370 -7.526 22.453 1.00 94.06 222 HIS A C 1
ATOM 1677 O O . HIS A 1 222 ? -14.705 -6.730 23.114 1.00 94.06 222 HIS A O 1
ATOM 1683 N N . THR A 1 223 ? -16.515 -7.181 21.866 1.00 92.31 223 THR A N 1
ATOM 1684 C CA . THR A 1 223 ? -17.037 -5.810 21.911 1.00 92.31 223 THR A CA 1
ATOM 1685 C C . THR A 1 223 ? -17.489 -5.421 23.316 1.00 92.31 223 THR A C 1
ATOM 1687 O O . THR A 1 223 ? -17.124 -4.340 23.778 1.00 92.31 223 THR A O 1
ATOM 1690 N N . THR A 1 224 ? -18.135 -6.321 24.066 1.00 94.06 224 THR A N 1
ATOM 1691 C CA . THR A 1 224 ? -18.444 -6.083 25.484 1.00 94.06 224 THR A CA 1
ATOM 1692 C C . THR A 1 224 ? -17.179 -5.787 26.286 1.00 94.06 224 THR A C 1
ATOM 1694 O O . THR A 1 224 ? -17.145 -4.836 27.061 1.00 94.06 224 THR A O 1
ATOM 1697 N N . LYS A 1 225 ? -16.101 -6.544 26.071 1.00 94.81 225 LYS A N 1
ATOM 1698 C CA . LYS A 1 225 ? -14.839 -6.336 26.789 1.00 94.81 225 LYS A CA 1
ATOM 1699 C C . LYS A 1 225 ? -14.118 -5.047 26.383 1.00 94.81 225 LYS A C 1
ATOM 1701 O O . LYS A 1 225 ? -13.548 -4.372 27.236 1.00 94.81 225 LYS A O 1
ATOM 1706 N N . THR A 1 226 ? -14.077 -4.727 25.092 1.00 91.00 226 THR A N 1
ATOM 1707 C CA . THR A 1 226 ? -13.216 -3.657 24.558 1.00 91.00 226 THR A CA 1
ATOM 1708 C C . THR A 1 226 ? -13.895 -2.289 24.528 1.00 91.00 226 THR A C 1
ATOM 1710 O O . THR A 1 226 ? -13.216 -1.265 24.683 1.00 91.00 226 THR A O 1
ATOM 1713 N N . VAL A 1 227 ? -15.215 -2.263 24.330 1.00 87.00 227 VAL A N 1
ATOM 1714 C CA . VAL A 1 227 ? -16.015 -1.033 24.231 1.00 87.00 227 VAL A CA 1
ATOM 1715 C C . VAL A 1 227 ? -17.216 -1.008 25.182 1.00 87.00 227 VAL A C 1
ATOM 1717 O O . VAL A 1 227 ? -18.025 -0.094 25.103 1.00 87.00 227 VAL A O 1
ATOM 1720 N N . GLY A 1 228 ? -17.327 -1.972 26.101 1.00 88.50 228 GLY A N 1
ATOM 1721 C CA . GLY A 1 228 ? -18.340 -1.977 27.162 1.00 88.50 228 GLY A CA 1
ATOM 1722 C C . GLY A 1 228 ? -19.731 -2.441 26.728 1.00 88.50 228 GLY A C 1
ATOM 1723 O O . GLY A 1 228 ? -20.585 -2.641 27.581 1.00 88.50 228 GLY A O 1
ATOM 1724 N N . GLU A 1 229 ? -19.955 -2.659 25.431 1.00 86.94 229 GLU A N 1
ATOM 1725 C CA . GLU A 1 229 ? -21.274 -2.959 24.875 1.00 86.94 229 GLU A CA 1
ATOM 1726 C C . GLU A 1 229 ? -21.234 -4.128 23.895 1.00 86.94 229 GLU A C 1
ATOM 1728 O O . GLU A 1 229 ? -20.383 -4.207 23.003 1.00 86.94 229 GLU A O 1
ATOM 1733 N N . ALA A 1 230 ? -22.201 -5.031 24.050 1.00 90.12 230 ALA A N 1
ATOM 1734 C CA . ALA A 1 230 ? -22.395 -6.165 23.158 1.00 90.12 230 ALA A CA 1
ATOM 1735 C C . ALA A 1 230 ? -22.908 -5.688 21.793 1.00 90.12 230 ALA A C 1
ATOM 1737 O O . ALA A 1 230 ? -24.070 -5.302 21.652 1.00 90.12 230 ALA A O 1
ATOM 1738 N N . HIS A 1 231 ? -22.078 -5.782 20.758 1.00 87.94 231 HIS A N 1
ATOM 1739 C CA . HIS A 1 231 ? -22.517 -5.474 19.402 1.00 87.94 231 HIS A CA 1
ATOM 1740 C C . HIS A 1 231 ? -23.170 -6.702 18.761 1.00 87.94 231 HIS A C 1
ATOM 1742 O O . HIS A 1 231 ? -22.514 -7.690 18.444 1.00 87.94 231 HIS A O 1
ATOM 1748 N N . THR A 1 232 ? -24.490 -6.630 18.580 1.00 76.44 232 THR A N 1
ATOM 1749 C CA . THR A 1 232 ? -25.320 -7.711 18.009 1.00 76.44 232 THR A CA 1
ATOM 1750 C C . THR A 1 232 ? -25.863 -7.388 16.615 1.00 76.44 232 THR A C 1
ATOM 1752 O O . THR A 1 232 ? -26.412 -8.258 15.939 1.00 76.44 232 THR A O 1
ATOM 1755 N N . LYS A 1 233 ? -25.703 -6.138 16.159 1.00 77.69 233 LYS A N 1
ATOM 1756 C CA . LYS A 1 233 ? -25.982 -5.732 14.774 1.00 77.69 233 LYS A CA 1
ATOM 1757 C C . LYS A 1 233 ? -24.875 -6.240 13.843 1.00 77.69 233 LYS A C 1
ATOM 1759 O O . LYS A 1 233 ? -23.783 -6.567 14.295 1.00 77.69 233 LYS A O 1
ATOM 1764 N N . LYS A 1 234 ? -25.150 -6.277 12.532 1.00 80.69 234 LYS A N 1
ATOM 1765 C CA . LYS A 1 234 ? -24.168 -6.652 11.498 1.00 80.69 234 LYS A CA 1
ATOM 1766 C C . LYS A 1 234 ? -23.037 -5.613 11.417 1.00 80.69 234 LYS A C 1
ATOM 1768 O O . LYS A 1 234 ? -23.103 -4.703 10.597 1.00 80.69 234 LYS A O 1
ATOM 1773 N N . ILE A 1 235 ? -22.034 -5.763 12.274 1.00 87.31 235 ILE A N 1
ATOM 1774 C CA . ILE A 1 235 ? -20.739 -5.082 12.205 1.00 87.31 235 ILE A CA 1
ATOM 1775 C C . ILE A 1 235 ? -19.690 -6.044 11.645 1.00 87.31 235 ILE A C 1
ATOM 1777 O O . ILE A 1 235 ? -19.827 -7.256 11.804 1.00 87.31 235 ILE A O 1
ATOM 1781 N N . ALA A 1 236 ? -18.662 -5.505 11.000 1.00 91.25 236 ALA A N 1
ATOM 1782 C CA . ALA A 1 236 ? -17.492 -6.250 10.553 1.00 91.25 236 ALA A CA 1
ATOM 1783 C C . ALA A 1 236 ? -16.236 -5.761 11.283 1.00 91.25 236 ALA A C 1
ATOM 1785 O O . ALA A 1 236 ? -16.149 -4.587 11.647 1.00 91.25 236 ALA A O 1
ATOM 1786 N N . CYS A 1 237 ? -15.212 -6.610 11.427 1.00 93.38 237 CYS A N 1
ATOM 1787 C CA . CYS A 1 237 ? -13.936 -6.216 12.051 1.00 93.38 237 CYS A CA 1
ATOM 1788 C C . CYS A 1 237 ? -13.370 -4.900 11.476 1.00 93.38 237 CYS A C 1
ATOM 1790 O O . CYS A 1 237 ? -12.865 -4.046 12.208 1.00 93.38 237 CYS A O 1
ATOM 1792 N N . ILE A 1 238 ? -13.481 -4.727 10.156 1.00 93.19 238 ILE A N 1
ATOM 1793 C CA . ILE A 1 238 ? -12.941 -3.575 9.426 1.00 93.19 238 ILE A CA 1
ATOM 1794 C C . ILE A 1 238 ? -13.668 -2.255 9.726 1.00 93.19 238 ILE A C 1
ATOM 1796 O O . ILE A 1 238 ? -13.102 -1.198 9.468 1.00 93.19 238 ILE A O 1
ATOM 1800 N N . ASP A 1 239 ? -14.885 -2.292 10.282 1.00 90.44 239 ASP A N 1
ATOM 1801 C CA . ASP A 1 239 ? -15.636 -1.078 10.640 1.00 90.44 239 ASP A CA 1
ATOM 1802 C C . ASP A 1 239 ? -14.956 -0.296 11.768 1.00 90.44 239 ASP A C 1
ATOM 1804 O O . ASP A 1 239 ? -14.970 0.935 11.763 1.00 90.44 239 ASP A O 1
ATOM 1808 N N . CYS A 1 240 ? -14.323 -1.011 12.703 1.00 91.19 240 CYS A N 1
ATOM 1809 C CA . CYS A 1 240 ? -13.592 -0.417 13.819 1.00 91.19 240 CYS A CA 1
ATOM 1810 C C . CYS A 1 240 ? -12.086 -0.365 13.562 1.00 91.19 240 CYS A C 1
ATOM 1812 O O . CYS A 1 240 ? -11.455 0.637 13.883 1.00 91.19 240 CYS A O 1
ATOM 1814 N N . HIS A 1 241 ? -11.518 -1.436 12.999 1.00 94.38 241 HIS A N 1
ATOM 1815 C CA . HIS A 1 241 ? -10.067 -1.600 12.883 1.00 94.38 241 HIS A CA 1
ATOM 1816 C C . HIS A 1 241 ? -9.459 -0.986 11.619 1.00 94.38 241 HIS A C 1
ATOM 1818 O O . HIS A 1 241 ? -8.242 -0.885 11.514 1.00 94.38 241 HIS A O 1
ATOM 1824 N N . MET A 1 242 ? -10.268 -0.618 10.623 1.00 94.44 242 MET A N 1
ATOM 1825 C CA . MET A 1 242 ? -9.772 -0.035 9.371 1.00 94.44 242 MET A CA 1
ATOM 1826 C C . MET A 1 242 ? -10.562 1.227 8.992 1.00 94.44 242 MET A C 1
ATOM 1828 O O . MET A 1 242 ? -11.126 1.298 7.892 1.00 94.44 242 MET A O 1
ATOM 1832 N N . PRO A 1 243 ? -10.639 2.236 9.887 1.00 91.94 243 PRO A N 1
ATOM 1833 C CA . PRO A 1 243 ? -11.346 3.479 9.595 1.00 91.94 243 PRO A CA 1
ATOM 1834 C C . PRO A 1 243 ? -10.740 4.163 8.368 1.00 91.94 243 PRO A C 1
ATOM 1836 O O . PRO A 1 243 ? -9.540 4.071 8.115 1.00 91.94 243 PRO A O 1
ATOM 1839 N N . LYS A 1 244 ? -11.558 4.867 7.581 1.00 92.12 244 LYS A N 1
ATOM 1840 C CA . LYS A 1 244 ? -11.062 5.546 6.376 1.00 92.12 244 LYS A CA 1
ATOM 1841 C C . LYS A 1 244 ? -10.435 6.894 6.719 1.00 92.12 244 LYS A C 1
ATOM 1843 O O . LYS A 1 244 ? -11.082 7.932 6.601 1.00 92.12 244 LYS A O 1
ATOM 1848 N N . THR A 1 245 ? -9.190 6.861 7.187 1.00 92.56 245 THR A N 1
ATOM 1849 C CA . THR A 1 245 ? -8.425 8.054 7.582 1.00 92.56 245 THR A CA 1
ATOM 1850 C C . THR A 1 245 ? -7.705 8.715 6.411 1.00 92.56 245 THR A C 1
ATOM 1852 O O . THR A 1 245 ? -7.371 9.893 6.505 1.00 92.56 245 THR A O 1
ATOM 1855 N N . MET A 1 246 ? -7.497 8.000 5.305 1.00 93.06 246 MET A N 1
ATOM 1856 C CA . MET A 1 246 ? -6.737 8.455 4.138 1.00 93.06 246 MET A CA 1
ATOM 1857 C C . MET A 1 246 ? -7.650 8.864 2.984 1.00 93.06 246 MET A C 1
ATOM 1859 O O . MET A 1 246 ? -8.672 8.215 2.757 1.00 93.06 246 MET A O 1
ATOM 1863 N N . GLN A 1 247 ? -7.256 9.883 2.220 1.00 88.94 247 GLN A N 1
ATOM 1864 C CA . GLN A 1 247 ? -8.068 10.451 1.140 1.00 88.94 247 GLN A CA 1
ATOM 1865 C C . GLN A 1 247 ? -7.398 10.349 -0.239 1.00 88.94 247 GLN A C 1
ATOM 1867 O O . GLN A 1 247 ? -6.224 10.684 -0.386 1.00 88.94 247 GLN A O 1
ATOM 1872 N N . THR A 1 248 ? -8.143 9.956 -1.276 1.00 84.06 248 THR A N 1
ATOM 1873 C CA . THR A 1 248 ? -7.778 10.194 -2.681 1.00 84.06 248 THR A CA 1
ATOM 1874 C C . THR A 1 248 ? -7.894 11.685 -3.020 1.00 84.06 248 THR A C 1
ATOM 1876 O O . THR A 1 248 ? -8.451 12.475 -2.262 1.00 84.06 248 THR A O 1
ATOM 1879 N N . GLY A 1 249 ? -7.424 12.093 -4.203 1.00 68.44 249 GLY A N 1
ATOM 1880 C CA . GLY A 1 249 ? -7.571 13.480 -4.663 1.00 68.44 249 GLY A CA 1
ATOM 1881 C C . GLY A 1 249 ? -9.024 13.975 -4.785 1.00 68.44 249 GLY A C 1
ATOM 1882 O O . GLY A 1 249 ? -9.232 15.184 -4.818 1.00 68.44 249 GLY A O 1
ATOM 1883 N N . ALA A 1 250 ? -10.019 13.076 -4.838 1.00 62.34 250 ALA A N 1
ATOM 1884 C CA . ALA A 1 250 ? -11.439 13.430 -4.918 1.00 62.34 250 ALA A CA 1
ATOM 1885 C C . ALA A 1 250 ? -12.143 13.426 -3.545 1.00 62.34 250 ALA A C 1
ATOM 1887 O O . ALA A 1 250 ? -12.957 14.309 -3.279 1.00 62.34 250 ALA A O 1
ATOM 1888 N N . GLY A 1 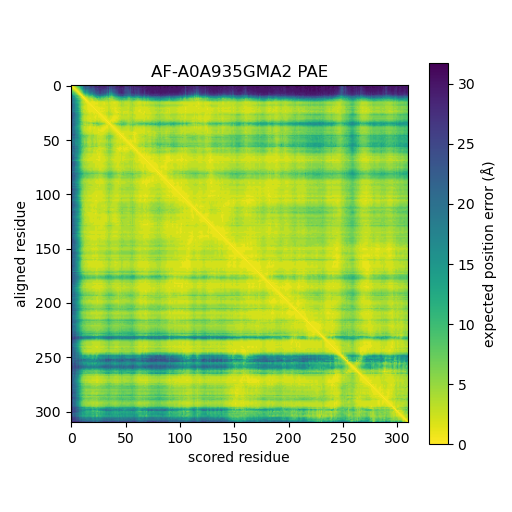251 ? -11.805 12.478 -2.658 1.00 63.84 251 GLY A N 1
ATOM 1889 C CA . GLY A 1 251 ? -12.481 12.260 -1.370 1.00 63.84 251 GLY A CA 1
ATOM 1890 C C . GLY A 1 251 ? -13.939 11.795 -1.479 1.00 63.84 251 GLY A C 1
ATOM 1891 O O . GLY A 1 251 ? -14.555 11.877 -2.538 1.00 63.84 251 GLY A O 1
ATOM 1892 N N . MET A 1 252 ? -14.524 11.331 -0.364 1.00 63.66 252 MET A N 1
ATOM 1893 C CA . MET A 1 252 ? -15.965 10.999 -0.300 1.00 63.66 252 MET A CA 1
ATOM 1894 C C . MET A 1 252 ? -16.849 12.170 0.148 1.00 63.66 252 MET A C 1
ATOM 1896 O O . MET A 1 252 ? -18.072 12.068 0.107 1.00 63.66 252 MET A O 1
ATOM 1900 N N . GLY A 1 253 ? -16.253 13.289 0.561 1.00 65.56 253 GLY A N 1
ATOM 1901 C CA . GLY A 1 253 ? -16.997 14.428 1.077 1.00 65.56 253 GLY A CA 1
ATOM 1902 C C . GLY A 1 253 ? -17.629 14.172 2.456 1.00 65.56 253 GLY A C 1
ATOM 1903 O O . GLY A 1 253 ? -17.017 13.547 3.323 1.00 65.56 253 GLY A O 1
ATOM 1904 N N . HIS A 1 254 ? -18.818 14.742 2.684 1.00 64.38 254 HIS A N 1
ATOM 1905 C CA . HIS A 1 254 ? -19.492 14.760 3.987 1.00 64.38 254 HIS A CA 1
ATOM 1906 C C . HIS A 1 254 ? -19.777 13.340 4.506 1.00 64.38 254 HIS A C 1
ATOM 1908 O O . HIS A 1 254 ? -20.377 12.538 3.797 1.00 64.38 254 HIS A O 1
ATOM 1914 N N . GLY A 1 255 ? -19.355 13.048 5.740 1.00 67.25 255 GLY A N 1
ATOM 1915 C CA . GLY A 1 255 ? -19.579 11.777 6.428 1.00 67.25 255 GLY A CA 1
ATOM 1916 C C . GLY A 1 255 ? -20.939 11.746 7.127 1.00 67.25 255 GLY A C 1
ATOM 1917 O O . GLY A 1 255 ? -21.932 11.353 6.521 1.00 67.25 255 GLY A O 1
ATOM 1918 N N . VAL A 1 256 ? -20.988 12.149 8.403 1.00 71.62 256 VAL A N 1
ATOM 1919 C CA . VAL A 1 256 ? -22.213 12.138 9.228 1.00 71.62 256 VAL A CA 1
ATOM 1920 C C . VAL A 1 256 ? -22.512 13.505 9.844 1.00 71.62 256 VAL A C 1
ATOM 1922 O O . VAL A 1 256 ? -21.599 14.215 10.274 1.00 71.62 256 VAL A O 1
ATOM 1925 N N . ASP A 1 257 ? -23.802 13.837 9.940 1.00 75.56 257 ASP A N 1
ATOM 1926 C CA . ASP A 1 257 ? -24.278 14.979 10.723 1.00 75.56 257 ASP A CA 1
ATOM 1927 C C . ASP A 1 257 ? -24.302 14.596 12.213 1.00 75.56 257 ASP A C 1
ATOM 1929 O O . ASP A 1 257 ? -25.011 13.685 12.640 1.00 75.56 257 ASP A O 1
ATOM 1933 N N . GLY A 1 258 ? -23.498 15.287 13.011 1.00 67.56 258 GLY A N 1
ATOM 1934 C CA . GLY A 1 258 ? -23.502 15.227 14.463 1.00 67.56 258 GLY A CA 1
ATOM 1935 C C . GLY A 1 258 ? -24.562 16.126 15.100 1.00 67.56 258 GLY A C 1
ATOM 1936 O O . GLY A 1 258 ? -25.271 16.902 14.451 1.00 67.56 258 GLY A O 1
ATOM 1937 N N . LYS A 1 259 ? -24.643 16.056 16.430 1.00 65.50 259 LYS A N 1
ATOM 1938 C CA . LYS A 1 259 ? -25.576 16.859 17.222 1.00 65.50 259 LYS A CA 1
ATOM 1939 C C . LYS A 1 259 ? -25.343 18.361 17.012 1.00 65.50 259 LYS A C 1
ATOM 1941 O O . LYS A 1 259 ? -24.212 18.817 16.872 1.00 65.50 259 LYS A O 1
ATOM 1946 N N . GLY A 1 260 ? -26.428 19.138 16.980 1.00 68.69 260 GLY A N 1
ATOM 1947 C CA . GLY A 1 260 ? -26.360 20.592 16.787 1.00 68.69 260 GLY A CA 1
ATOM 1948 C C . GLY A 1 260 ? -25.947 21.031 15.376 1.00 68.69 260 GLY A C 1
ATOM 1949 O O . GLY A 1 260 ? -25.565 22.182 15.198 1.00 68.69 260 GLY A O 1
ATOM 1950 N N . GLY A 1 261 ? -26.009 20.135 14.381 1.00 74.50 261 GLY A N 1
ATOM 1951 C CA . GLY A 1 261 ? -25.643 20.433 12.992 1.00 74.50 261 GLY A CA 1
ATOM 1952 C C . GLY A 1 261 ? -24.141 20.344 12.702 1.00 74.50 261 GLY A C 1
ATOM 1953 O O . GLY A 1 261 ? -23.696 20.804 11.650 1.00 74.50 261 GLY A O 1
ATOM 1954 N N . ALA A 1 262 ? -23.355 19.774 13.623 1.00 77.38 262 ALA A N 1
ATOM 1955 C CA . ALA A 1 262 ? -21.950 19.460 13.389 1.00 77.38 262 ALA A CA 1
ATOM 1956 C C . ALA A 1 262 ? -21.800 18.523 12.181 1.00 77.38 262 ALA A C 1
ATOM 1958 O O . ALA A 1 262 ? -22.610 17.627 11.998 1.00 77.38 262 ALA A O 1
ATOM 1959 N N . LYS A 1 263 ? -20.752 18.694 11.373 1.00 81.88 263 LYS A N 1
ATOM 1960 C CA . LYS A 1 263 ? -20.516 17.869 10.180 1.00 81.88 263 LYS A CA 1
ATOM 1961 C C . LYS A 1 263 ? -19.180 17.165 10.269 1.00 81.88 263 LYS A C 1
ATOM 1963 O O . LYS A 1 263 ? -18.144 17.828 10.221 1.00 81.88 263 LYS A O 1
ATOM 1968 N N . TYR A 1 264 ? -19.211 15.846 10.386 1.00 80.88 264 TYR A N 1
ATOM 1969 C CA . TYR A 1 264 ? -18.021 15.008 10.361 1.00 80.88 264 TYR A CA 1
ATOM 1970 C C . TYR A 1 264 ? -17.738 14.533 8.942 1.00 80.88 264 TYR A C 1
ATOM 1972 O O . TYR A 1 264 ? -18.660 14.249 8.177 1.00 80.88 264 TYR A O 1
ATOM 1980 N N . TRP A 1 265 ? -16.461 14.430 8.586 1.00 78.62 265 TRP A N 1
ATOM 1981 C CA . TRP A 1 265 ? -16.032 14.023 7.248 1.00 78.62 265 TRP A CA 1
ATOM 1982 C C . TRP A 1 265 ? -15.467 12.614 7.268 1.00 78.62 265 TRP A C 1
ATOM 1984 O O . TRP A 1 265 ? -14.889 12.169 8.261 1.00 78.62 265 TRP A O 1
ATOM 1994 N N . MET A 1 266 ? -15.636 11.915 6.151 1.00 80.00 266 MET A N 1
ATOM 1995 C CA . MET A 1 266 ? -15.032 10.612 5.942 1.00 80.00 266 MET A CA 1
ATOM 1996 C C . MET A 1 266 ? -14.215 10.628 4.652 1.00 80.00 266 MET A C 1
ATOM 1998 O O . MET A 1 266 ? -14.670 11.092 3.607 1.00 80.00 266 MET A O 1
ATOM 2002 N N . ASN A 1 267 ? -13.018 10.050 4.725 1.00 88.50 267 ASN A N 1
ATOM 2003 C CA . ASN A 1 267 ? -12.195 9.833 3.547 1.00 88.50 267 ASN A CA 1
ATOM 2004 C C . ASN A 1 267 ? -12.530 8.486 2.876 1.00 88.50 267 ASN A C 1
ATOM 2006 O O . ASN A 1 267 ? -13.363 7.727 3.356 1.00 88.50 267 ASN A O 1
ATOM 2010 N N . ASP A 1 268 ? -11.932 8.173 1.731 1.00 88.38 268 ASP A N 1
ATOM 2011 C CA . ASP A 1 268 ? -12.270 7.012 0.886 1.00 88.38 268 ASP A CA 1
ATOM 2012 C C . ASP A 1 268 ? -11.342 5.805 1.054 1.00 88.38 268 ASP A C 1
ATOM 2014 O O . ASP A 1 268 ? -11.743 4.698 0.688 1.00 88.38 268 ASP A O 1
ATOM 2018 N N . ILE A 1 269 ? -10.151 5.971 1.630 1.00 92.38 269 ILE A N 1
ATOM 2019 C CA . ILE A 1 269 ? -9.159 4.902 1.760 1.00 92.38 269 ILE A CA 1
ATOM 2020 C C . ILE A 1 269 ? -9.075 4.441 3.220 1.00 92.38 269 ILE A C 1
ATOM 2022 O O . ILE A 1 269 ? -8.845 5.229 4.136 1.00 92.38 269 ILE A O 1
ATOM 2026 N N . THR A 1 270 ? -9.241 3.135 3.435 1.00 93.50 270 THR A N 1
ATOM 2027 C CA . THR A 1 270 ? -9.142 2.475 4.747 1.00 93.50 270 THR A CA 1
ATOM 2028 C C . THR A 1 270 ? -7.712 2.474 5.284 1.00 93.50 270 THR A C 1
ATOM 2030 O O . THR A 1 270 ? -6.796 2.043 4.577 1.00 93.50 270 THR A O 1
ATOM 2033 N N . ALA A 1 271 ? -7.537 2.864 6.547 1.00 95.50 271 ALA A N 1
ATOM 2034 C CA . ALA A 1 271 ? -6.292 2.711 7.292 1.00 95.50 271 ALA A CA 1
ATOM 2035 C C . ALA A 1 271 ? -5.850 1.242 7.345 1.00 95.50 271 ALA A C 1
ATOM 2037 O O . ALA A 1 271 ? -6.683 0.335 7.418 1.00 95.50 271 ALA A O 1
ATOM 2038 N N . HIS A 1 272 ? -4.539 1.010 7.336 1.00 97.44 272 HIS A N 1
ATOM 2039 C CA . HIS A 1 272 ? -3.931 -0.324 7.473 1.00 97.44 272 HIS A CA 1
ATOM 2040 C C . HIS A 1 272 ? -3.112 -0.459 8.771 1.00 97.44 272 HIS A C 1
ATOM 2042 O O . HIS A 1 272 ? -2.205 -1.284 8.869 1.00 97.44 272 HIS A O 1
ATOM 2048 N N . LEU A 1 273 ? -3.428 0.359 9.782 1.00 96.81 273 LEU A N 1
ATOM 2049 C CA . LEU A 1 273 ? -2.845 0.275 11.126 1.00 96.81 273 LEU A CA 1
ATOM 2050 C C . LEU A 1 273 ? -3.501 -0.812 11.991 1.00 96.81 273 LEU A C 1
ATOM 2052 O O . LEU A 1 273 ? -2.877 -1.315 12.928 1.00 96.81 273 LEU A O 1
ATOM 2056 N N . PHE A 1 274 ? -4.723 -1.225 11.633 1.00 95.44 274 PHE A N 1
ATOM 2057 C CA . PHE A 1 274 ? -5.526 -2.239 12.329 1.00 95.44 274 PHE A CA 1
ATOM 2058 C C . PHE A 1 274 ? -5.864 -1.891 13.789 1.00 95.44 274 PHE A C 1
ATOM 2060 O O . PHE A 1 274 ? -6.187 -2.776 14.589 1.00 95.44 274 PHE A O 1
ATOM 2067 N N . ASP A 1 275 ? -5.792 -0.615 14.155 1.00 93.94 275 ASP A N 1
ATOM 2068 C CA . ASP A 1 275 ? -6.148 -0.088 15.465 1.00 93.94 275 ASP A CA 1
ATOM 2069 C C . ASP A 1 275 ? -7.510 0.623 15.443 1.00 93.94 275 ASP A C 1
ATOM 2071 O O . ASP A 1 275 ? -8.194 0.684 14.424 1.00 93.94 275 ASP A O 1
ATOM 2075 N N . VAL A 1 276 ? -7.947 1.088 16.615 1.00 92.19 276 VAL A N 1
ATOM 2076 C CA . VAL A 1 276 ? -9.256 1.724 16.800 1.00 92.19 276 VAL A CA 1
ATOM 2077 C C . VAL A 1 276 ? -9.036 3.105 17.423 1.00 92.19 276 VAL A C 1
ATOM 2079 O O . VAL A 1 276 ? -8.972 3.209 18.656 1.00 92.19 276 VAL A O 1
ATOM 2082 N N . PRO A 1 277 ? -8.892 4.174 16.618 1.00 90.81 277 PRO A N 1
ATOM 2083 C CA . PRO A 1 277 ? -8.768 5.522 17.151 1.00 90.81 277 PRO A CA 1
ATOM 2084 C C . PRO A 1 277 ? -10.062 5.939 17.866 1.00 90.81 277 PRO A C 1
ATOM 2086 O O . PRO A 1 277 ? -11.172 5.695 17.390 1.00 90.81 277 PRO A O 1
ATOM 2089 N N . ARG A 1 278 ? -9.912 6.562 19.040 1.00 88.38 278 ARG A N 1
ATOM 2090 C CA . ARG A 1 278 ? -11.013 7.022 19.911 1.00 88.38 278 ARG A CA 1
ATOM 2091 C C . ARG A 1 278 ? -11.173 8.542 19.840 1.00 88.38 278 ARG A C 1
ATOM 2093 O O . ARG A 1 278 ? -10.248 9.220 19.397 1.00 88.38 278 ARG A O 1
ATOM 2100 N N . ILE A 1 279 ? -12.271 9.098 20.361 1.00 86.62 279 ILE A N 1
ATOM 2101 C CA . ILE A 1 279 ? -12.469 10.562 20.421 1.00 86.62 279 ILE A CA 1
ATOM 2102 C C . ILE A 1 279 ? -11.379 11.294 21.208 1.00 86.62 279 ILE A C 1
ATOM 2104 O O . ILE A 1 279 ? -11.107 12.470 20.984 1.00 86.62 279 ILE A O 1
ATOM 2108 N N . THR A 1 280 ? -10.718 10.594 22.130 1.00 90.12 280 THR A N 1
ATOM 2109 C CA . THR A 1 280 ? -9.609 11.132 22.920 1.00 90.12 280 THR A CA 1
ATOM 2110 C C . THR A 1 280 ? -8.314 11.274 22.121 1.00 90.12 280 THR A C 1
ATOM 2112 O O . THR A 1 280 ? -7.366 11.879 22.625 1.00 90.12 280 THR A O 1
ATOM 2115 N N . ASN A 1 281 ? -8.254 10.748 20.891 1.00 93.25 281 ASN A N 1
ATOM 2116 C CA . ASN A 1 281 ? -7.114 10.906 19.997 1.00 93.25 281 ASN A CA 1
ATOM 2117 C C . ASN A 1 281 ? -6.873 12.398 19.703 1.00 93.25 281 ASN A C 1
ATOM 2119 O O . ASN A 1 281 ? -7.806 13.176 19.512 1.00 93.25 281 ASN A O 1
ATOM 2123 N N . LYS A 1 282 ? -5.601 12.798 19.639 1.00 93.44 282 LYS A N 1
ATOM 2124 C CA . LYS A 1 282 ? -5.172 14.185 19.407 1.00 93.44 282 LYS A CA 1
ATOM 2125 C C . LYS A 1 282 ? -5.653 14.769 18.070 1.00 93.44 282 LYS A C 1
ATOM 2127 O O . LYS A 1 282 ? -5.828 15.976 17.966 1.00 93.44 282 LYS A O 1
ATOM 2132 N N . GLY A 1 283 ? -5.870 13.932 17.057 1.00 91.62 283 GLY A N 1
ATOM 2133 C CA . GLY A 1 283 ? -6.467 14.314 15.777 1.00 91.62 283 GLY A CA 1
ATOM 2134 C C . GLY A 1 283 ? -7.977 14.562 15.832 1.00 91.62 283 GLY A C 1
ATOM 2135 O O . GLY A 1 283 ? -8.541 14.985 14.828 1.00 91.62 283 GLY A O 1
ATOM 2136 N N . VAL A 1 284 ? -8.628 14.308 16.972 1.00 90.94 284 VAL A N 1
ATOM 2137 C CA . VAL A 1 284 ? -10.084 14.428 17.151 1.00 90.94 284 VAL A CA 1
ATOM 2138 C C . VAL A 1 284 ? -10.432 15.364 18.306 1.00 90.94 284 VAL A C 1
ATOM 2140 O O . VAL A 1 284 ? -11.221 16.292 18.141 1.00 90.94 284 VAL A O 1
ATOM 2143 N N . LYS A 1 285 ? -9.836 15.150 19.483 1.00 90.69 285 LYS A N 1
ATOM 2144 C CA . LYS A 1 285 ? -10.156 15.886 20.707 1.00 90.69 285 LYS A CA 1
ATOM 2145 C C . LYS A 1 285 ? -9.928 17.387 20.524 1.00 90.69 285 LYS A C 1
ATOM 2147 O O . LYS A 1 285 ? -8.794 17.833 20.377 1.00 90.69 285 LYS A O 1
ATOM 2152 N N . GLY A 1 286 ? -11.008 18.163 20.615 1.00 87.44 286 GLY A N 1
ATOM 2153 C CA . GLY A 1 286 ? -10.961 19.622 20.485 1.00 87.44 286 GLY A CA 1
ATOM 2154 C C . GLY A 1 286 ? -10.707 20.120 19.059 1.00 87.44 286 GLY A C 1
ATOM 2155 O O . GLY A 1 286 ? -10.411 21.298 18.884 1.00 87.44 286 GLY A O 1
ATOM 2156 N N . VAL A 1 287 ? -10.808 19.246 18.053 1.00 89.75 287 VAL A N 1
ATOM 2157 C CA . VAL A 1 287 ? -10.721 19.613 16.638 1.00 89.75 287 VAL A CA 1
ATOM 2158 C C . VAL A 1 287 ? -12.132 19.801 16.089 1.00 89.75 287 VAL A C 1
ATOM 2160 O O . VAL A 1 287 ? -13.018 18.994 16.368 1.00 89.75 287 VAL A O 1
ATOM 2163 N N . ASP A 1 288 ? -12.340 20.851 15.289 1.00 88.00 288 ASP A N 1
ATOM 2164 C CA . ASP A 1 288 ? -13.608 21.065 14.585 1.00 88.00 288 ASP A CA 1
ATOM 2165 C C . ASP A 1 288 ? -14.025 19.776 13.845 1.00 88.00 288 ASP A C 1
ATOM 2167 O O . ASP A 1 288 ? -13.198 19.226 13.112 1.00 88.00 288 ASP A O 1
ATOM 2171 N N . PRO A 1 289 ? -15.292 19.325 13.927 1.00 83.94 289 PRO A N 1
ATOM 2172 C CA . PRO A 1 289 ? -15.774 18.126 13.226 1.00 83.94 289 PRO A CA 1
ATOM 2173 C C . PRO A 1 289 ? -15.430 18.100 11.728 1.00 83.94 289 PRO A C 1
ATOM 2175 O O . PRO A 1 289 ? -15.120 17.051 11.166 1.00 83.94 289 PRO A O 1
ATOM 2178 N N . GLY A 1 290 ? -15.393 19.287 11.110 1.00 82.88 290 GLY A N 1
ATOM 2179 C CA . GLY A 1 290 ? -15.020 19.512 9.714 1.00 82.88 290 GLY A CA 1
ATOM 2180 C C . GLY A 1 290 ? -13.568 19.173 9.346 1.00 82.88 290 GLY A C 1
ATOM 2181 O O . GLY A 1 290 ? -13.237 19.059 8.171 1.00 82.88 290 GLY A O 1
ATOM 2182 N N . LYS A 1 291 ? -12.693 19.088 10.349 1.00 87.19 291 LYS A N 1
ATOM 2183 C CA . LYS A 1 291 ? -11.234 18.956 10.221 1.00 87.19 291 LYS A CA 1
ATOM 2184 C C . LYS A 1 291 ? -10.672 17.820 11.076 1.00 87.19 291 LYS A C 1
ATOM 2186 O O . LYS A 1 291 ? -9.467 17.586 11.042 1.00 87.19 291 LYS A O 1
ATOM 2191 N N . ALA A 1 292 ? -11.512 17.177 11.882 1.00 90.19 292 ALA A N 1
ATOM 2192 C CA . ALA A 1 292 ? -11.117 16.079 12.743 1.00 90.19 292 ALA A CA 1
ATOM 2193 C C . ALA A 1 292 ? -10.747 14.851 11.907 1.00 90.19 292 ALA A C 1
ATOM 2195 O O . ALA A 1 292 ? -11.315 14.602 10.842 1.00 90.19 292 ALA A O 1
ATOM 2196 N N . MET A 1 293 ? -9.800 14.069 12.417 1.00 92.19 293 MET A N 1
ATOM 2197 C CA . MET A 1 293 ? -9.467 12.771 11.850 1.00 92.19 293 MET A CA 1
ATOM 2198 C C . MET A 1 293 ? -10.708 11.865 11.851 1.00 92.19 293 MET A C 1
ATOM 2200 O O . MET A 1 293 ? -11.351 11.737 12.897 1.00 92.19 293 MET A O 1
ATOM 2204 N N . PRO A 1 294 ? -11.031 11.190 10.733 1.00 90.25 294 PRO A N 1
ATOM 2205 C CA . PRO A 1 294 ? -12.094 10.198 10.719 1.00 90.25 294 PRO A CA 1
ATOM 2206 C C . PRO A 1 294 ? -11.794 9.056 11.695 1.00 90.25 294 PRO A C 1
ATOM 2208 O O . PRO A 1 294 ? -10.726 8.450 11.651 1.00 90.25 294 PRO A O 1
ATOM 2211 N N . ILE A 1 295 ? -12.759 8.724 12.544 1.00 90.25 295 ILE A N 1
ATOM 2212 C CA . ILE A 1 295 ? -12.722 7.564 13.442 1.00 90.25 295 ILE A CA 1
ATOM 2213 C C . ILE A 1 295 ? -13.976 6.708 13.217 1.00 90.25 295 ILE A C 1
ATOM 2215 O O . ILE A 1 295 ? -14.926 7.177 12.583 1.00 90.25 295 ILE A O 1
ATOM 2219 N N . PRO A 1 296 ? -14.044 5.464 13.726 1.00 87.75 296 PRO A N 1
ATOM 2220 C CA . PRO A 1 296 ? -15.231 4.621 13.542 1.00 87.75 296 PRO A CA 1
ATOM 2221 C C . PRO A 1 296 ? -16.548 5.310 13.954 1.00 87.75 296 PRO A C 1
ATOM 2223 O O . PRO A 1 296 ? -17.560 5.204 13.257 1.00 87.75 296 PRO A O 1
ATOM 2226 N N . TYR A 1 297 ? -16.512 6.085 15.044 1.00 80.69 297 TYR A N 1
ATOM 2227 C CA . TYR A 1 297 ? -17.659 6.802 15.618 1.00 80.69 297 TYR A CA 1
ATOM 2228 C C . TYR A 1 297 ? -18.121 8.017 14.812 1.00 80.69 297 TYR A C 1
ATOM 2230 O O . TYR A 1 297 ? -19.275 8.413 14.921 1.00 80.69 297 TYR A O 1
ATOM 2238 N N . THR A 1 298 ? -17.270 8.576 13.954 1.00 77.25 298 THR A N 1
ATOM 2239 C CA . THR A 1 298 ? -17.630 9.686 13.058 1.00 77.25 298 THR A CA 1
ATOM 2240 C C . THR A 1 298 ? -18.056 9.179 11.675 1.00 77.25 298 THR A C 1
ATOM 2242 O O . THR A 1 298 ? -17.964 9.905 10.688 1.00 77.25 298 THR A O 1
ATOM 2245 N N . ASN A 1 299 ? -18.466 7.907 11.585 1.00 74.94 299 ASN A N 1
ATOM 2246 C CA . ASN A 1 299 ? -18.921 7.252 10.361 1.00 74.94 299 ASN A CA 1
ATOM 2247 C C . ASN A 1 299 ? -20.089 6.277 10.635 1.00 74.94 299 ASN A C 1
ATOM 2249 O O . ASN A 1 299 ? -21.089 6.678 11.218 1.00 74.94 299 ASN A O 1
ATOM 2253 N N . ALA A 1 300 ? -19.995 5.000 10.237 1.00 68.38 300 ALA A N 1
ATOM 2254 C CA . ALA A 1 300 ? -21.087 4.032 10.265 1.00 68.38 300 ALA A CA 1
ATOM 2255 C C . ALA A 1 300 ? -21.640 3.842 11.681 1.00 68.38 300 ALA A C 1
ATOM 2257 O O . ALA A 1 300 ? -22.850 3.696 11.866 1.00 68.38 300 ALA A O 1
ATOM 2258 N N . CYS A 1 301 ? -20.768 3.926 12.687 1.00 79.25 301 CYS A N 1
ATOM 2259 C CA . CYS A 1 301 ? -21.153 3.823 14.087 1.00 79.25 301 CYS A CA 1
ATOM 2260 C C . CYS A 1 301 ? -21.864 5.094 14.585 1.00 79.25 301 CYS A C 1
ATOM 2262 O O . CYS A 1 301 ? -22.706 4.995 15.471 1.00 79.25 301 CYS A O 1
ATOM 2264 N N . GLY A 1 302 ? -21.627 6.258 13.970 1.00 75.44 302 GLY A N 1
ATOM 2265 C CA . GLY A 1 302 ? -22.278 7.534 14.303 1.00 75.44 302 GLY A CA 1
ATOM 2266 C C . GLY A 1 302 ? -23.802 7.535 14.122 1.00 75.44 302 GLY A C 1
ATOM 2267 O O . GLY A 1 302 ? -24.497 8.399 14.640 1.00 75.44 302 GLY A O 1
ATOM 2268 N N . THR A 1 303 ? -24.349 6.534 13.424 1.00 74.56 303 THR A N 1
ATOM 2269 C CA . THR A 1 303 ? -25.803 6.319 13.309 1.00 74.56 303 THR A CA 1
ATOM 2270 C C . THR A 1 303 ? -26.444 5.808 14.600 1.00 74.56 303 THR A C 1
ATOM 2272 O O . THR A 1 303 ? -27.633 6.018 14.825 1.00 74.56 303 THR A O 1
ATOM 2275 N N . CYS A 1 304 ? -25.675 5.099 15.430 1.00 77.12 304 CYS A N 1
ATOM 2276 C CA . CYS A 1 304 ? -26.127 4.519 16.696 1.00 77.12 304 CYS A CA 1
ATOM 2277 C C . CYS A 1 304 ? -25.417 5.137 17.910 1.00 77.12 304 CYS A C 1
ATOM 2279 O O . CYS A 1 304 ? -25.901 4.989 19.028 1.00 77.12 304 CYS A O 1
ATOM 2281 N N . HIS A 1 305 ? -24.284 5.808 17.697 1.00 79.25 305 HIS A N 1
ATOM 2282 C CA . HIS A 1 305 ? -23.444 6.403 18.728 1.00 79.25 305 HIS A CA 1
ATOM 2283 C C . HIS A 1 305 ? -23.317 7.911 18.513 1.00 79.25 305 HIS A C 1
ATOM 2285 O O . HIS A 1 305 ? -23.088 8.371 17.399 1.00 79.25 305 HIS A O 1
ATOM 2291 N N . GLU A 1 306 ? -23.407 8.685 19.591 1.00 73.94 306 GLU A N 1
ATOM 2292 C CA . GLU A 1 306 ? -23.107 10.117 19.547 1.00 73.94 306 GLU A CA 1
ATOM 2293 C C . GLU A 1 306 ? -21.587 10.316 19.418 1.00 73.94 306 GLU A C 1
ATOM 2295 O O . GLU A 1 306 ? -20.823 9.948 20.314 1.00 73.94 306 GLU A O 1
ATOM 2300 N N . ALA A 1 307 ? -21.151 10.872 18.282 1.00 69.00 307 ALA A N 1
ATOM 2301 C CA . ALA A 1 307 ? -19.738 11.045 17.939 1.00 69.00 307 ALA A CA 1
ATOM 2302 C C . ALA A 1 307 ? -18.959 11.933 18.929 1.00 69.00 307 ALA A C 1
ATOM 2304 O O . ALA A 1 307 ? -17.737 11.856 18.975 1.00 69.00 307 ALA A O 1
ATOM 2305 N N . ASP A 1 308 ? -19.652 12.759 19.715 1.00 68.94 308 ASP A N 1
ATOM 2306 C CA . ASP A 1 308 ? -19.114 13.633 20.760 1.00 68.94 308 ASP A CA 1
ATOM 2307 C C . ASP A 1 308 ? -19.037 12.973 22.153 1.00 68.94 308 ASP A C 1
ATOM 2309 O O . ASP A 1 308 ? -18.500 13.577 23.083 1.00 68.94 308 ASP A O 1
ATOM 2313 N N . LYS A 1 309 ? -19.538 11.738 22.314 1.00 67.25 309 LYS A N 1
ATOM 2314 C CA . LYS A 1 309 ? -19.689 11.068 23.621 1.00 67.25 309 LYS A CA 1
ATOM 2315 C C . LYS A 1 309 ? -18.884 9.770 23.812 1.00 67.25 309 LYS A C 1
ATOM 2317 O O . LYS A 1 309 ? -19.018 9.164 24.874 1.00 67.25 309 LYS A O 1
ATOM 2322 N N . MET A 1 310 ? -18.090 9.329 22.830 1.00 59.50 310 MET A N 1
ATOM 2323 C CA . MET A 1 310 ? -17.456 7.988 22.793 1.00 59.50 310 MET A CA 1
ATOM 2324 C C . MET A 1 310 ? -15.933 8.021 22.691 1.00 59.50 310 MET A C 1
ATOM 2326 O O . MET A 1 310 ? -15.232 7.594 23.635 1.00 59.50 310 MET A O 1
#

Foldseek 3Di:
DDDDPDPDDPPPLCPDCLNAPQLQWAAPWDWDADPVGHIQIDHAFDQPADADRPPPPTHHNTGDDDCLAWNDCPCLVPDDPVCSVVRIDDLVPAAQQLSQVSLCQQLFQFAFPSRHSHQAFPNRDDDGRRDGLVCSPPGRGPGSGDDQVQAFPLSQWGAEPRHQSVQQVSACNCPVPPGRDHPVLFAQPVLPCVEPPRGPDDQQPLCRCSVCVPDVDDQQVVCCVPVVGGDPPRDTLQLFQWFQQYADPVFPFWADQAPPRQTAGGHDGTGNNRHGDACPRPQRPPDRNDRRGTGSCNHPVVVVDHNNPD

Solvent-accessible surface area (backbone atoms only — not comparable to full-atom values): 17285 Å² total; per-residue (Å²): 137,82,79,78,82,73,83,73,74,83,70,58,63,91,72,34,59,45,69,60,45,35,68,67,40,26,10,61,40,39,59,45,80,41,97,87,71,40,66,48,46,40,44,35,77,27,95,84,29,85,45,54,78,78,70,84,84,52,23,14,35,67,34,83,45,70,36,56,56,27,24,74,52,67,59,28,71,73,37,58,82,93,52,27,75,79,42,46,51,54,54,92,77,44,59,48,64,26,40,34,46,51,52,39,63,53,28,25,40,23,18,4,65,85,72,29,62,37,37,20,20,92,82,46,36,59,79,64,42,76,47,52,53,65,55,45,43,69,56,17,28,75,33,80,43,61,55,79,85,36,30,37,81,67,70,72,51,51,34,41,57,49,36,45,43,59,25,27,74,71,16,67,62,24,69,55,88,84,53,64,56,41,66,69,79,53,31,31,97,81,47,82,67,76,38,78,92,28,21,64,47,49,61,78,72,90,64,23,49,47,61,41,70,79,50,86,68,59,62,40,63,49,30,29,72,76,73,71,43,66,58,82,68,99,75,40,69,52,57,46,26,27,28,28,36,13,24,52,100,81,49,60,52,80,48,37,79,43,81,96,75,38,44,23,34,33,37,66,34,56,41,40,45,64,49,67,70,52,45,82,36,68,31,29,48,94,42,57,47,78,73,23,56,38,31,30,42,38,38,83,44,36,80,84,39,62,58,92,76,100